Protein AF-A0A8K0LJ27-F1 (afdb_monomer)

Foldseek 3Di:
DPPDDVVNLVVLLVVLVVLLVVLLVVCQVPNADPPPLLVCLLVVLLVLLVVLLVLLVLLVVLVVVCVVDPDDDPVSVVSLLVSLVSLLVNLSVCSVVSSSVSRHDDPDDDDPCSVVCSSCVSVVSSQQCNDDDPSPFLVSQLSSLVSNLSSLVSCLSSCVCPPVNVVSVVVSVCSVVVSVVSVVVRVD

Secondary structure (DSSP, 8-state):
-----HHHHHHHHHHHHHHHHHHHHHHHHH---SSHHHHHHHHHHHHHHHHHHHHHHHHHHHHHHHHH-SS--HHHHHHHHHHHHHHHHHHHHTHHHHHHHHHH-SS-PPPHHHHHHHHHHHHHHHHHTSS-SGGGTTHHHHHHHHHHHHHHHHHHHTTTTGGGHHHHHHHHHHHHHHHHHHHHHH--

Sequence (188 aa):
MDIFTPTTMILQSLVYLTTWLLTSLYINHHGPSTTIAPIFTKYHNRIYSLFSLLLCLFILFISFQSSYQDGLNSDGLDLDRLARNTFHLSKFYEYTDILSVTALHTHHAIDLHFAFHHLTTPWLTFIRVLPDGEACEGWRWFAAANTAHHALMYAYFGGVAGERTAKLGRVLRWTGEGQLVLGMVVDA

Solvent-accessible surface area (backbone atoms only — not comparable to full-atom values): 9954 Å² total; per-residue (Å²): 130,81,80,77,44,74,65,48,54,51,51,52,50,50,51,50,54,49,51,46,49,52,51,46,54,49,23,72,74,72,46,40,41,87,61,61,34,59,54,49,44,30,52,51,22,43,54,48,11,51,50,22,40,53,50,18,53,50,40,48,50,51,53,58,49,54,75,71,47,88,69,80,50,73,68,57,54,52,52,52,51,49,49,42,51,52,56,41,49,50,39,58,57,51,51,53,54,58,48,37,55,47,33,54,43,61,93,64,76,76,56,64,67,62,54,49,46,55,66,43,48,38,56,51,33,56,68,40,42,62,46,79,65,80,70,23,61,53,43,56,61,30,50,26,38,46,24,45,36,43,17,54,49,22,29,51,67,29,56,74,51,63,94,52,46,72,64,50,54,52,51,47,53,52,40,57,53,46,28,54,53,47,35,53,64,56,72,105

Radius of gyration: 17.87 Å; Cα contacts (8 Å, |Δi|>4): 168; chains: 1; bounding box: 47×25×54 Å

Mean predicted aligned error: 5.77 Å

Nearest PDB structures (foldseek):
  7f6v-assembly1_B  TM=6.145E-01  e=2.704E-01  Homo sapiens
  8kco-assembly1_C  TM=2.432E-01  e=1.936E-01  Homo sapiens

pLDDT: mean 87.34, std 11.5, range [45.84, 98.25]

Structure (mmCIF, N/CA/C/O backbone):
data_AF-A0A8K0LJ27-F1
#
_entry.id   AF-A0A8K0LJ27-F1
#
loop_
_atom_site.group_PDB
_atom_site.id
_atom_site.type_symbol
_atom_site.label_atom_id
_atom_site.label_alt_id
_atom_site.label_comp_id
_atom_site.label_asym_id
_atom_site.label_entity_id
_atom_site.label_seq_id
_atom_site.pdbx_PDB_ins_code
_atom_site.Cartn_x
_atom_site.Cartn_y
_atom_site.Cartn_z
_atom_site.occupancy
_atom_site.B_iso_or_equiv
_atom_site.auth_seq_id
_atom_site.auth_comp_id
_atom_site.auth_asym_id
_atom_site.auth_atom_id
_atom_site.pdbx_PDB_model_num
ATOM 1 N N . MET A 1 1 ? 23.167 1.612 -2.450 1.00 45.84 1 MET A N 1
ATOM 2 C CA . MET A 1 1 ? 23.106 0.651 -1.329 1.00 45.84 1 MET A CA 1
ATOM 3 C C . MET A 1 1 ? 21.695 0.094 -1.349 1.00 45.84 1 MET A C 1
ATOM 5 O O . MET A 1 1 ? 20.773 0.869 -1.128 1.00 45.84 1 MET A O 1
ATOM 9 N N . ASP A 1 2 ? 21.509 -1.166 -1.746 1.00 67.31 2 ASP A N 1
ATOM 10 C CA . ASP A 1 2 ? 20.169 -1.760 -1.803 1.00 67.31 2 ASP A CA 1
ATOM 11 C C . ASP A 1 2 ? 19.669 -1.999 -0.377 1.00 67.31 2 ASP A C 1
ATOM 13 O O . ASP A 1 2 ? 20.140 -2.880 0.337 1.00 67.31 2 ASP A O 1
ATOM 17 N N . ILE A 1 3 ? 18.747 -1.143 0.064 1.00 79.81 3 ILE A N 1
ATOM 18 C CA . ILE A 1 3 ? 18.114 -1.216 1.390 1.00 79.81 3 ILE A CA 1
ATOM 19 C C . ILE A 1 3 ? 17.150 -2.408 1.506 1.00 79.81 3 ILE A C 1
ATOM 21 O O . ILE A 1 3 ? 16.795 -2.836 2.607 1.00 79.81 3 ILE A O 1
ATOM 25 N N . PHE A 1 4 ? 16.741 -2.970 0.370 1.00 88.88 4 PHE A N 1
ATOM 26 C CA . PHE A 1 4 ? 15.864 -4.125 0.293 1.00 88.88 4 PHE A CA 1
ATOM 27 C C . PHE A 1 4 ? 16.704 -5.380 0.061 1.00 88.88 4 PHE A C 1
ATOM 29 O O . PHE A 1 4 ? 17.352 -5.544 -0.966 1.00 88.88 4 PHE A O 1
ATOM 36 N N . THR A 1 5 ? 16.698 -6.267 1.046 1.00 93.00 5 THR A N 1
ATOM 37 C CA . THR A 1 5 ? 17.402 -7.549 1.050 1.00 93.00 5 THR A CA 1
ATOM 38 C C . THR A 1 5 ? 16.471 -8.599 1.652 1.00 93.00 5 THR A C 1
ATOM 40 O O . THR A 1 5 ? 15.543 -8.237 2.381 1.00 93.00 5 THR A O 1
ATOM 43 N N . PRO A 1 6 ? 16.725 -9.904 1.452 1.00 94.50 6 PRO A N 1
ATOM 44 C CA . PRO A 1 6 ? 15.936 -10.939 2.115 1.00 94.50 6 PRO A CA 1
ATOM 45 C C . PRO A 1 6 ? 15.891 -10.750 3.639 1.00 94.50 6 PRO A C 1
ATOM 47 O O . PRO A 1 6 ? 14.842 -10.900 4.259 1.00 94.50 6 PRO A O 1
ATOM 50 N N . THR A 1 7 ? 17.004 -10.327 4.244 1.00 95.19 7 THR A N 1
ATOM 51 C CA . THR A 1 7 ? 17.078 -10.032 5.679 1.00 95.19 7 THR A CA 1
ATOM 52 C C . THR A 1 7 ? 16.157 -8.883 6.076 1.00 95.19 7 THR A C 1
ATOM 54 O O . THR A 1 7 ? 15.426 -9.010 7.057 1.00 95.19 7 THR A O 1
ATOM 57 N N . THR A 1 8 ? 16.142 -7.774 5.326 1.00 93.44 8 THR A N 1
ATOM 58 C CA . THR A 1 8 ? 15.245 -6.653 5.648 1.00 93.44 8 THR A CA 1
ATOM 59 C C . THR A 1 8 ? 13.778 -7.019 5.433 1.00 93.44 8 THR A C 1
ATOM 61 O O . THR A 1 8 ? 12.951 -6.597 6.236 1.00 93.44 8 THR A O 1
ATOM 64 N N . MET A 1 9 ? 13.463 -7.892 4.468 1.00 95.75 9 MET A N 1
ATOM 65 C CA . MET A 1 9 ? 12.119 -8.452 4.263 1.00 95.75 9 MET A CA 1
ATOM 66 C C . MET A 1 9 ? 11.641 -9.339 5.423 1.00 95.75 9 MET A C 1
ATOM 68 O O . MET A 1 9 ? 10.490 -9.235 5.858 1.00 95.75 9 MET A O 1
ATOM 72 N N . ILE A 1 10 ? 12.523 -10.182 5.969 1.00 96.44 10 ILE A N 1
ATOM 73 C CA . ILE A 1 10 ? 12.220 -10.989 7.162 1.00 96.44 10 ILE A CA 1
ATOM 74 C C . ILE A 1 10 ? 12.008 -10.075 8.367 1.00 96.44 10 ILE A C 1
ATOM 76 O O . ILE A 1 10 ? 10.996 -10.191 9.056 1.00 96.44 10 ILE A O 1
ATOM 80 N N . LEU A 1 11 ? 12.941 -9.151 8.611 1.00 95.38 11 LEU A N 1
ATOM 81 C CA . LEU A 1 11 ? 12.885 -8.255 9.764 1.00 95.38 11 LEU A CA 1
ATOM 82 C C . LEU A 1 11 ? 11.622 -7.397 9.753 1.00 95.38 11 LEU A C 1
ATOM 84 O O . LEU A 1 11 ? 10.940 -7.324 10.772 1.00 95.38 11 LEU A O 1
ATOM 88 N N . GLN A 1 12 ? 11.273 -6.797 8.613 1.00 94.06 12 GLN A N 1
ATOM 89 C CA . GLN A 1 12 ? 10.049 -6.004 8.517 1.00 94.06 12 GLN A CA 1
ATOM 90 C C . GLN A 1 12 ? 8.804 -6.872 8.769 1.00 94.06 12 GLN A C 1
ATOM 92 O O . GLN A 1 12 ? 7.928 -6.453 9.521 1.00 94.06 12 GLN A O 1
ATOM 97 N N . SER A 1 13 ? 8.767 -8.111 8.252 1.00 95.81 13 SER A N 1
ATOM 98 C CA . SER A 1 13 ? 7.621 -9.011 8.446 1.00 95.81 13 SER A CA 1
ATOM 99 C C . SER A 1 13 ? 7.466 -9.387 9.918 1.00 95.81 13 SER A C 1
ATOM 101 O O . SER A 1 13 ? 6.356 -9.410 10.443 1.00 95.81 13 SER A O 1
ATOM 103 N N . LEU A 1 14 ? 8.581 -9.646 10.607 1.00 96.81 14 LEU A N 1
ATOM 104 C CA . LEU A 1 14 ? 8.591 -9.932 12.040 1.00 96.81 14 LEU A CA 1
ATOM 105 C C . LEU A 1 14 ? 8.123 -8.730 12.858 1.00 96.81 14 LEU A C 1
ATOM 107 O O . LEU A 1 14 ? 7.311 -8.903 13.767 1.00 96.81 14 LEU A O 1
ATOM 111 N N . VAL A 1 15 ? 8.601 -7.526 12.532 1.00 96.12 15 VAL A N 1
ATOM 112 C CA . VAL A 1 15 ? 8.149 -6.288 13.181 1.00 96.12 15 VAL A CA 1
ATOM 113 C C . VAL A 1 15 ? 6.649 -6.114 12.970 1.00 96.12 15 VAL A C 1
ATOM 115 O O . VAL A 1 15 ? 5.925 -5.972 13.949 1.00 96.12 15 VAL A O 1
ATOM 118 N N . TYR A 1 16 ? 6.170 -6.221 11.731 1.00 95.75 16 TYR A N 1
ATOM 119 C CA . TYR A 1 16 ? 4.753 -6.124 11.395 1.00 95.75 16 TYR A CA 1
ATOM 120 C C . TYR A 1 16 ? 3.895 -7.131 12.172 1.00 95.75 16 TYR A C 1
ATOM 122 O O . TYR A 1 16 ? 2.960 -6.730 12.865 1.00 95.75 16 TYR A O 1
ATOM 130 N N . LEU A 1 17 ? 4.227 -8.425 12.113 1.00 96.75 17 LEU A N 1
ATOM 131 C CA . LEU A 1 17 ? 3.473 -9.480 12.796 1.00 96.75 17 LEU A CA 1
ATOM 132 C C . LEU A 1 17 ? 3.487 -9.294 14.316 1.00 96.75 17 LEU A C 1
ATOM 134 O O . LEU A 1 17 ? 2.465 -9.488 14.971 1.00 96.75 17 LEU A O 1
ATOM 138 N N . THR A 1 18 ? 4.624 -8.877 14.878 1.00 97.56 18 THR A N 1
ATOM 139 C CA . THR A 1 18 ? 4.744 -8.594 16.312 1.00 97.56 18 THR A CA 1
ATOM 140 C C . THR A 1 18 ? 3.877 -7.402 16.700 1.00 97.56 18 THR A C 1
ATOM 142 O O . THR A 1 18 ? 3.115 -7.492 17.660 1.00 97.56 18 THR A O 1
ATOM 145 N N . THR A 1 19 ? 3.939 -6.298 15.953 1.00 96.56 19 THR A N 1
ATOM 146 C CA . THR A 1 19 ? 3.099 -5.123 16.206 1.00 96.56 19 THR A CA 1
ATOM 147 C C . THR A 1 19 ? 1.623 -5.477 16.087 1.00 96.56 19 THR A C 1
ATOM 149 O O . THR A 1 19 ? 0.854 -5.140 16.982 1.00 96.56 19 THR A O 1
ATOM 152 N N . TRP A 1 20 ? 1.227 -6.218 15.052 1.00 95.62 20 TRP A N 1
ATOM 153 C CA . TRP A 1 20 ? -0.155 -6.649 14.875 1.00 95.62 20 TRP A CA 1
ATOM 154 C C . TRP A 1 20 ? -0.634 -7.549 16.021 1.00 95.62 20 TRP A C 1
ATOM 156 O O . TRP A 1 20 ? -1.721 -7.325 16.562 1.00 95.62 20 TRP A O 1
ATOM 166 N N . LEU A 1 21 ? 0.182 -8.512 16.460 1.00 95.75 21 LEU A N 1
ATOM 167 C CA . LEU A 1 21 ? -0.129 -9.356 17.614 1.00 95.75 21 LEU A CA 1
ATOM 168 C C . LEU A 1 21 ? -0.305 -8.517 18.886 1.00 95.75 21 LEU A C 1
ATOM 170 O O . LEU A 1 21 ? -1.304 -8.670 19.585 1.00 95.75 21 LEU A O 1
ATOM 174 N N . LEU A 1 22 ? 0.629 -7.608 19.171 1.00 96.50 22 LEU A N 1
ATOM 175 C CA . LEU A 1 22 ? 0.569 -6.744 20.351 1.00 96.50 22 LEU A CA 1
ATOM 176 C C . LEU A 1 22 ? -0.661 -5.830 20.327 1.00 96.50 22 LEU A C 1
ATOM 178 O O . LEU A 1 22 ? -1.346 -5.708 21.341 1.00 96.50 22 LEU A O 1
ATOM 182 N N . THR A 1 23 ? -0.985 -5.235 19.175 1.00 94.31 23 THR A N 1
ATOM 183 C CA . THR A 1 23 ? -2.210 -4.444 19.003 1.00 94.31 23 THR A CA 1
ATOM 184 C C . THR A 1 23 ? -3.448 -5.306 19.229 1.00 94.31 23 THR A C 1
ATOM 186 O O . THR A 1 23 ? -4.337 -4.902 19.972 1.00 94.31 23 THR A O 1
ATOM 189 N N . SER A 1 24 ? -3.495 -6.512 18.662 1.00 93.56 24 SER A N 1
ATOM 190 C CA . SER A 1 24 ? -4.625 -7.433 18.828 1.00 93.56 24 SER A CA 1
ATOM 191 C C . SER A 1 24 ? -4.830 -7.817 20.294 1.00 93.56 24 SER A C 1
ATOM 193 O O . SER A 1 24 ? -5.948 -7.757 20.798 1.00 93.56 24 SER A O 1
ATOM 195 N N . LEU A 1 25 ? -3.753 -8.159 21.008 1.00 94.25 25 LEU A N 1
ATOM 196 C CA . LEU A 1 25 ? -3.799 -8.466 22.439 1.00 94.25 25 LEU A CA 1
ATOM 197 C C . LEU A 1 25 ? -4.271 -7.261 23.260 1.00 94.25 25 LEU A C 1
ATOM 199 O O . LEU A 1 25 ? -5.128 -7.408 24.131 1.00 94.25 25 LEU A O 1
ATOM 203 N N . TYR A 1 26 ? -3.753 -6.068 22.958 1.00 94.19 26 TYR A N 1
ATOM 204 C CA . TYR A 1 26 ? -4.144 -4.841 23.644 1.00 94.19 26 TYR A CA 1
ATOM 205 C C . TYR A 1 26 ? -5.636 -4.539 23.468 1.00 94.19 26 TYR A C 1
ATOM 207 O O . TYR A 1 26 ? -6.323 -4.297 24.461 1.00 94.19 26 TYR A O 1
ATOM 215 N N . ILE A 1 27 ? -6.136 -4.592 22.231 1.00 93.88 27 ILE A N 1
ATOM 216 C CA . ILE A 1 27 ? -7.534 -4.298 21.890 1.00 93.88 27 ILE A CA 1
ATOM 217 C C . ILE A 1 27 ? -8.480 -5.364 22.446 1.00 93.88 27 ILE A C 1
ATOM 219 O O . ILE A 1 27 ? -9.534 -5.025 22.979 1.00 93.88 27 ILE A O 1
ATOM 223 N N . ASN A 1 28 ? -8.091 -6.641 22.417 1.00 92.00 28 ASN A N 1
ATOM 224 C CA . ASN A 1 28 ? -8.876 -7.711 23.036 1.00 92.00 28 ASN A CA 1
ATOM 225 C C . ASN A 1 28 ? -9.016 -7.537 24.556 1.00 92.00 28 ASN A C 1
ATOM 227 O O . ASN A 1 28 ? -10.029 -7.945 25.117 1.00 92.00 28 ASN A O 1
ATOM 231 N N . HIS A 1 29 ? -8.023 -6.936 25.220 1.00 93.12 29 HIS A N 1
ATOM 232 C CA . HIS A 1 29 ? -8.062 -6.692 26.662 1.00 93.12 29 HIS A CA 1
ATOM 233 C C . HIS A 1 29 ? -8.773 -5.380 27.038 1.00 93.12 29 HIS A C 1
ATOM 235 O O . HIS A 1 29 ? -9.480 -5.334 28.041 1.00 93.12 29 HIS A O 1
ATOM 241 N N . HIS A 1 30 ? -8.585 -4.306 26.265 1.00 92.88 30 HIS A N 1
ATOM 242 C CA . HIS A 1 30 ? -9.033 -2.954 26.641 1.00 92.88 30 HIS A CA 1
ATOM 243 C C . HIS A 1 30 ? -10.250 -2.446 25.862 1.00 92.88 30 HIS A C 1
ATOM 245 O O . HIS A 1 30 ? -10.799 -1.402 26.214 1.00 92.88 30 HIS A O 1
ATOM 251 N N . GLY A 1 31 ? -10.685 -3.158 24.825 1.00 92.56 31 GLY A N 1
ATOM 252 C CA . GLY A 1 31 ? -11.703 -2.668 23.905 1.00 92.56 31 GLY A CA 1
ATOM 253 C C . GLY A 1 31 ? -11.112 -1.947 22.686 1.00 92.56 31 GLY A C 1
ATOM 254 O O . GLY A 1 31 ? -9.916 -1.639 22.651 1.00 92.56 31 GLY A O 1
ATOM 255 N N . PRO A 1 32 ? -11.944 -1.661 21.668 1.00 93.19 32 PRO A N 1
ATOM 256 C CA . PRO A 1 32 ? -11.512 -0.949 20.477 1.00 93.19 32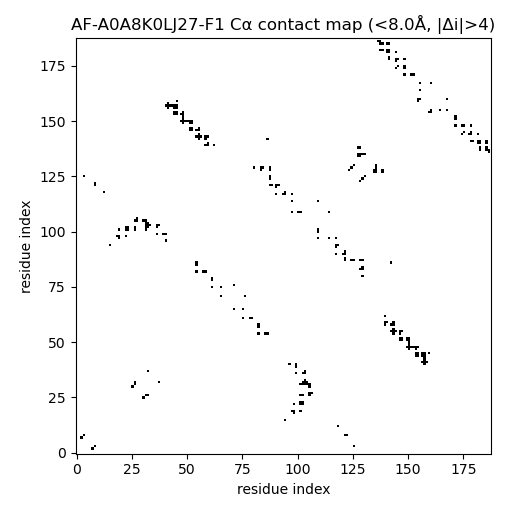 PRO A CA 1
ATOM 257 C C . PRO A 1 32 ? -11.314 0.535 20.791 1.00 93.19 32 PRO A C 1
ATOM 259 O O . PRO A 1 32 ? -11.974 1.112 21.658 1.00 93.19 32 PRO A O 1
ATOM 262 N N . SER A 1 33 ? -10.426 1.191 20.049 1.00 92.31 33 SER A N 1
ATOM 263 C CA . SER A 1 33 ? -10.233 2.631 20.173 1.00 92.31 33 SER A CA 1
ATOM 264 C C . SER A 1 33 ? -11.405 3.374 19.534 1.00 92.31 33 SER A C 1
ATOM 266 O O . SER A 1 33 ? -11.581 3.359 18.319 1.00 92.31 33 SER A O 1
ATOM 268 N N . THR A 1 34 ? -12.188 4.081 20.346 1.00 91.44 34 THR A N 1
ATOM 269 C CA . THR A 1 34 ? -13.358 4.845 19.879 1.00 91.44 34 THR A CA 1
ATOM 270 C C . THR A 1 34 ? -13.029 6.272 19.442 1.00 91.44 34 THR A C 1
ATOM 272 O O . THR A 1 34 ? -13.873 6.941 18.851 1.00 91.44 34 THR A O 1
ATOM 275 N N . THR A 1 35 ? -11.817 6.754 19.732 1.00 90.50 35 THR A N 1
ATOM 276 C CA . THR A 1 35 ? -11.438 8.164 19.524 1.00 90.50 35 THR A CA 1
ATOM 277 C C . THR A 1 35 ? -10.231 8.299 18.606 1.00 90.50 35 THR A C 1
ATOM 279 O O . THR A 1 35 ? -10.312 8.959 17.574 1.00 90.50 35 THR A O 1
ATOM 282 N N . ILE A 1 36 ? -9.109 7.662 18.950 1.00 91.81 36 ILE A N 1
ATOM 283 C CA . ILE A 1 36 ? -7.842 7.865 18.235 1.00 91.81 36 ILE A CA 1
ATOM 284 C C . ILE A 1 36 ? -7.847 7.113 16.904 1.00 91.81 36 ILE A C 1
ATOM 286 O O . ILE A 1 36 ? -7.577 7.723 15.871 1.00 91.81 36 ILE A O 1
ATOM 290 N N . ALA A 1 37 ? -8.191 5.821 16.901 1.00 92.31 37 ALA A N 1
ATOM 291 C CA . ALA A 1 37 ? -8.146 5.019 15.678 1.00 92.31 37 ALA A CA 1
ATOM 292 C C . ALA A 1 37 ? -9.077 5.537 14.563 1.00 92.31 37 ALA A C 1
ATOM 294 O O . ALA A 1 37 ? -8.610 5.613 13.426 1.00 92.31 37 ALA A O 1
ATOM 295 N N . PRO A 1 38 ? -10.328 5.979 14.823 1.00 92.19 38 PRO A N 1
ATOM 296 C CA . PRO A 1 38 ? -11.184 6.534 13.771 1.00 92.19 38 PRO A CA 1
ATOM 297 C C . PRO A 1 38 ? -10.615 7.813 13.151 1.00 92.19 38 PRO A C 1
ATOM 299 O O . PRO A 1 38 ? -10.647 7.984 11.930 1.00 92.19 38 PRO A O 1
ATOM 302 N N . ILE A 1 39 ? -10.068 8.707 13.983 1.00 93.56 39 ILE A N 1
ATOM 303 C CA . ILE A 1 39 ? -9.449 9.958 13.529 1.00 93.56 39 ILE A CA 1
ATOM 304 C C . ILE A 1 39 ? -8.207 9.648 12.697 1.00 93.56 39 ILE A C 1
ATOM 306 O O . ILE A 1 39 ? -8.092 10.140 11.574 1.00 93.56 39 ILE A O 1
ATOM 310 N N . PHE A 1 40 ? -7.315 8.809 13.230 1.00 94.50 40 PHE A N 1
ATOM 311 C CA . PHE A 1 40 ? -6.107 8.375 12.541 1.00 94.50 40 PHE A CA 1
ATOM 312 C C . PHE A 1 40 ? -6.455 7.775 11.181 1.00 94.50 40 PHE A C 1
ATOM 314 O O . PHE A 1 40 ? -6.041 8.326 10.167 1.00 94.50 40 PHE A O 1
ATOM 321 N N . THR A 1 41 ? -7.305 6.745 11.154 1.00 93.62 41 THR A N 1
ATOM 322 C CA . THR A 1 41 ? -7.711 6.026 9.936 1.00 93.62 41 THR A CA 1
ATOM 323 C C . THR A 1 41 ? -8.257 6.983 8.878 1.00 93.62 41 THR A C 1
ATOM 325 O O . THR A 1 41 ? -7.848 6.943 7.721 1.00 93.62 41 THR A O 1
ATOM 328 N N . LYS A 1 42 ? -9.138 7.915 9.261 1.00 93.06 42 LYS A N 1
ATOM 329 C CA . LYS A 1 42 ? -9.727 8.880 8.323 1.00 93.06 42 LYS A CA 1
ATOM 330 C C . LYS A 1 42 ? -8.677 9.768 7.651 1.00 93.06 42 LYS A C 1
ATOM 332 O O . LYS A 1 42 ? -8.728 9.956 6.435 1.00 93.06 42 LYS A O 1
ATOM 337 N N . TYR A 1 43 ? -7.776 10.368 8.426 1.00 94.19 43 TYR A N 1
ATOM 338 C CA . TYR A 1 43 ? -6.779 11.295 7.880 1.00 94.19 43 TYR A CA 1
ATOM 339 C C . TYR A 1 43 ? -5.640 10.567 7.175 1.00 94.19 43 TYR A C 1
ATOM 341 O O . TYR A 1 43 ? -5.224 11.004 6.105 1.00 94.19 43 TYR A O 1
ATOM 349 N N . HIS A 1 44 ? -5.213 9.437 7.730 1.00 95.19 44 HIS A N 1
ATOM 350 C CA . HIS A 1 44 ? -4.283 8.506 7.112 1.00 95.19 44 HIS A CA 1
ATOM 351 C C . HIS A 1 44 ? -4.737 8.143 5.693 1.00 95.19 44 HIS A C 1
ATOM 353 O O . HIS A 1 44 ? -4.026 8.430 4.734 1.00 95.19 44 HIS A O 1
ATOM 359 N N . ASN A 1 45 ? -5.976 7.669 5.541 1.00 95.25 45 ASN A N 1
ATOM 360 C CA . ASN A 1 45 ? -6.538 7.312 4.240 1.00 95.25 45 ASN A CA 1
ATOM 361 C C . ASN A 1 45 ? -6.596 8.511 3.275 1.00 95.25 45 ASN A C 1
ATOM 363 O O . ASN A 1 45 ? -6.295 8.386 2.094 1.00 95.25 45 ASN A O 1
ATOM 367 N N . ARG A 1 46 ? -6.923 9.721 3.743 1.00 95.00 46 ARG A N 1
ATOM 368 C CA . ARG A 1 46 ? -6.922 10.911 2.866 1.00 95.00 46 ARG A CA 1
ATOM 369 C C . ARG A 1 46 ? -5.530 11.253 2.343 1.00 95.00 46 ARG A C 1
ATOM 371 O O . ARG A 1 46 ? -5.376 11.536 1.158 1.00 95.00 46 ARG A O 1
ATOM 378 N N . ILE A 1 47 ? -4.534 11.233 3.224 1.00 95.75 47 ILE A N 1
ATOM 379 C CA . ILE A 1 47 ? -3.142 11.512 2.861 1.00 95.75 47 ILE A CA 1
ATOM 380 C C . ILE A 1 47 ? -2.636 10.427 1.915 1.00 95.75 47 ILE A C 1
ATOM 382 O O . ILE A 1 47 ? -2.038 10.731 0.884 1.00 95.75 47 ILE A O 1
ATOM 386 N N . TYR A 1 48 ? -2.922 9.168 2.228 1.00 97.00 48 TYR A N 1
ATOM 387 C CA . TYR A 1 48 ? -2.412 8.049 1.459 1.00 97.00 48 TYR A CA 1
ATOM 388 C C . TYR A 1 48 ? -3.121 7.873 0.111 1.00 97.00 48 TYR A C 1
ATOM 390 O O . TYR A 1 48 ? -2.500 7.452 -0.863 1.00 97.00 48 TYR A O 1
ATOM 398 N N . SER A 1 49 ? -4.370 8.329 -0.010 1.00 96.62 49 SER A N 1
ATOM 399 C CA . SER A 1 49 ? -5.046 8.507 -1.299 1.00 96.62 49 SER A CA 1
ATOM 400 C C . SER A 1 49 ? -4.297 9.486 -2.205 1.00 96.62 49 SER A C 1
ATOM 402 O O . SER A 1 49 ? -4.024 9.169 -3.364 1.00 96.62 49 SER A O 1
ATOM 404 N N . LEU A 1 50 ? -3.911 10.652 -1.671 1.00 97.00 50 LEU A N 1
ATOM 405 C CA . LEU A 1 50 ? -3.135 11.641 -2.417 1.00 97.00 50 LEU A CA 1
ATOM 406 C C . LEU A 1 50 ? -1.755 11.094 -2.793 1.00 97.00 50 LEU A C 1
ATOM 408 O O . LEU A 1 50 ? -1.347 11.222 -3.944 1.00 97.00 50 LEU A O 1
ATOM 412 N N . PHE A 1 51 ? -1.059 10.454 -1.852 1.00 97.75 51 PHE A N 1
ATOM 413 C CA . PHE A 1 51 ? 0.230 9.817 -2.120 1.00 97.75 51 PHE A CA 1
ATOM 414 C C . PHE A 1 51 ? 0.119 8.775 -3.241 1.00 97.75 51 PHE A C 1
ATOM 416 O O . PHE A 1 51 ? 0.902 8.801 -4.187 1.00 97.75 51 PHE A O 1
ATOM 423 N N . SER A 1 52 ? -0.897 7.911 -3.177 1.00 97.81 52 SER A N 1
ATOM 424 C CA . SER A 1 52 ? -1.154 6.883 -4.191 1.00 97.81 52 SER A CA 1
ATOM 425 C C . SER A 1 52 ? -1.422 7.494 -5.569 1.00 97.81 52 SER A C 1
ATOM 427 O O . SER A 1 52 ? -0.911 6.999 -6.571 1.00 97.81 52 SER A O 1
ATOM 429 N N . LEU A 1 53 ? -2.164 8.607 -5.635 1.00 97.88 53 LEU A N 1
ATOM 430 C CA . LEU A 1 53 ? -2.399 9.328 -6.889 1.00 97.88 53 LEU A CA 1
ATOM 431 C C . LEU A 1 53 ? -1.103 9.921 -7.454 1.00 97.88 53 LEU A C 1
ATOM 433 O O . LEU A 1 53 ? -0.827 9.769 -8.641 1.00 97.88 53 LEU A O 1
ATOM 437 N N . LEU A 1 54 ? -0.302 10.580 -6.616 1.00 98.25 54 LEU A N 1
ATOM 438 C CA . LEU A 1 54 ? 0.973 11.165 -7.036 1.00 98.25 54 LEU A CA 1
ATOM 439 C C . LEU A 1 54 ? 1.946 10.090 -7.531 1.00 98.25 54 LEU A C 1
ATOM 441 O O . LEU A 1 54 ? 2.594 10.282 -8.558 1.00 98.25 54 LEU A O 1
ATOM 445 N N . LEU A 1 55 ? 2.002 8.942 -6.853 1.00 97.94 55 LEU A N 1
ATOM 446 C CA . LEU A 1 55 ? 2.821 7.808 -7.269 1.00 97.94 55 LEU A CA 1
ATOM 447 C C . LEU A 1 55 ? 2.340 7.205 -8.598 1.00 97.94 55 LEU A C 1
ATOM 449 O O . LEU A 1 55 ? 3.164 6.913 -9.461 1.00 97.94 55 LEU A O 1
ATOM 453 N N . CYS A 1 56 ? 1.026 7.080 -8.801 1.00 97.88 56 CYS A N 1
ATOM 454 C CA . CYS A 1 56 ? 0.445 6.656 -10.078 1.00 97.88 56 CYS A CA 1
ATOM 455 C C . CYS A 1 56 ? 0.884 7.579 -11.225 1.00 97.88 56 CYS A C 1
ATOM 457 O O . CYS A 1 56 ? 1.415 7.116 -12.235 1.00 97.88 56 CYS A O 1
ATOM 459 N N . LEU A 1 57 ? 0.733 8.896 -11.044 1.00 97.19 57 LEU A N 1
ATOM 460 C CA . LEU A 1 57 ? 1.143 9.892 -12.036 1.00 97.19 57 LEU A CA 1
ATOM 461 C C . LEU A 1 57 ? 2.650 9.847 -12.308 1.00 97.19 57 LEU A C 1
ATOM 463 O O . LEU A 1 57 ? 3.060 9.957 -13.461 1.00 97.19 57 LEU A O 1
ATOM 467 N N . PHE A 1 58 ? 3.467 9.645 -11.273 1.00 95.94 58 PHE 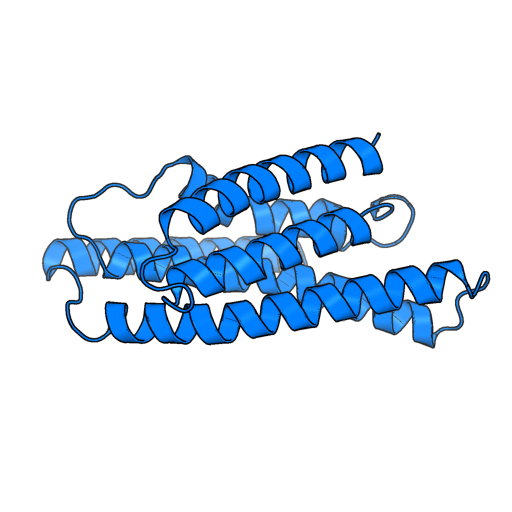A N 1
ATOM 468 C CA . PHE A 1 58 ? 4.915 9.515 -11.410 1.00 95.94 58 PHE A CA 1
ATOM 469 C C . PHE A 1 58 ? 5.315 8.276 -12.226 1.00 95.94 58 PHE A C 1
ATOM 471 O O . PHE A 1 58 ? 6.121 8.383 -13.150 1.00 95.94 58 PHE A O 1
ATOM 478 N N . ILE A 1 59 ? 4.704 7.118 -11.954 1.00 94.88 59 ILE A N 1
ATOM 479 C CA . ILE A 1 59 ? 4.955 5.878 -12.706 1.00 94.88 59 ILE A CA 1
ATOM 480 C C . ILE A 1 59 ? 4.515 6.026 -14.168 1.00 94.88 59 ILE A C 1
ATOM 482 O O . ILE A 1 59 ? 5.245 5.621 -15.076 1.00 94.88 59 ILE A O 1
ATOM 486 N N . LEU A 1 60 ? 3.349 6.629 -14.421 1.00 93.88 60 LEU A N 1
ATOM 487 C CA . LEU A 1 60 ? 2.870 6.884 -15.782 1.00 93.88 60 LEU A CA 1
ATOM 488 C C . LEU A 1 60 ? 3.797 7.843 -16.531 1.00 93.88 60 LEU A C 1
ATOM 490 O O . LEU A 1 60 ? 4.145 7.574 -17.678 1.00 93.88 60 LEU A O 1
ATOM 494 N N . PHE A 1 61 ? 4.241 8.919 -15.879 1.00 91.38 61 PHE A N 1
ATOM 495 C CA . PHE A 1 61 ? 5.193 9.866 -16.453 1.00 91.38 61 PHE A CA 1
ATOM 496 C C . PHE A 1 61 ? 6.478 9.164 -16.913 1.00 91.38 61 PHE A C 1
ATOM 498 O O . PHE A 1 61 ? 6.861 9.302 -18.074 1.00 91.38 61 PHE A O 1
ATOM 505 N N . ILE A 1 62 ? 7.081 8.336 -16.051 1.00 88.44 62 ILE A N 1
ATOM 506 C CA . ILE A 1 62 ? 8.274 7.547 -16.401 1.00 88.44 62 ILE A CA 1
ATOM 507 C C . ILE A 1 62 ? 7.979 6.576 -17.548 1.00 88.44 62 ILE A C 1
ATOM 509 O O . ILE A 1 62 ? 8.787 6.440 -18.464 1.00 88.44 62 ILE A O 1
ATOM 513 N N . SER A 1 63 ? 6.817 5.919 -17.534 1.00 86.62 63 SER A N 1
ATOM 514 C CA . SER A 1 63 ? 6.434 4.947 -18.568 1.00 86.62 63 SER A CA 1
ATOM 515 C C . SER A 1 63 ? 6.325 5.593 -19.952 1.00 86.62 63 SER A C 1
ATOM 517 O O . SER A 1 63 ? 6.847 5.060 -20.934 1.00 86.62 63 SER A O 1
ATOM 519 N N . PHE A 1 64 ? 5.695 6.768 -20.035 1.00 84.94 64 PHE A N 1
ATOM 520 C CA . PHE A 1 64 ? 5.577 7.515 -21.287 1.00 84.94 64 PHE A CA 1
ATOM 521 C C . PHE A 1 64 ? 6.912 8.116 -21.733 1.00 84.94 64 PHE A C 1
ATOM 523 O O . PHE A 1 64 ? 7.215 8.089 -22.924 1.00 84.94 64 PHE A O 1
ATOM 530 N N . GLN A 1 65 ? 7.737 8.602 -20.800 1.00 80.88 65 GLN A N 1
ATOM 531 C CA . GLN A 1 65 ? 9.069 9.114 -21.121 1.00 80.88 65 GLN A CA 1
ATOM 532 C C . GLN A 1 65 ? 9.987 8.009 -21.666 1.00 80.88 65 GLN A C 1
ATOM 534 O O . GLN A 1 65 ? 10.629 8.198 -22.698 1.00 80.88 65 GLN A O 1
ATOM 539 N N . SER A 1 66 ? 10.011 6.841 -21.018 1.00 72.00 66 SER A N 1
ATOM 540 C CA . SER A 1 66 ? 10.822 5.694 -21.446 1.00 72.00 66 SER A CA 1
ATOM 541 C C . SER A 1 66 ? 10.410 5.161 -22.818 1.00 72.00 66 SER A C 1
ATOM 543 O O . SER A 1 66 ? 11.262 4.675 -23.546 1.00 72.00 66 SER A O 1
ATOM 545 N N . SER A 1 67 ? 9.129 5.268 -23.184 1.00 67.56 67 SER A N 1
ATOM 546 C CA . SER A 1 67 ? 8.638 4.867 -24.513 1.00 67.56 67 SER A CA 1
ATOM 547 C C . SER A 1 67 ? 9.069 5.836 -25.624 1.00 67.56 67 SER A C 1
ATOM 549 O O . SER A 1 67 ? 8.987 5.502 -26.801 1.00 67.56 67 SER A O 1
ATOM 551 N N . TYR A 1 68 ? 9.485 7.055 -25.261 1.00 60.47 68 TYR A N 1
ATOM 552 C CA . TYR A 1 68 ? 9.900 8.105 -26.194 1.00 60.47 68 TYR A CA 1
ATOM 553 C C . TYR A 1 68 ? 11.428 8.215 -26.330 1.00 60.47 68 TYR A C 1
ATOM 555 O O . TYR A 1 68 ? 11.926 8.616 -27.380 1.00 60.47 68 TYR A O 1
ATOM 563 N N . GLN A 1 69 ? 12.183 7.866 -25.284 1.00 59.34 69 GLN A N 1
ATOM 564 C CA . GLN A 1 69 ? 13.649 7.875 -25.279 1.00 59.34 69 GLN A CA 1
ATOM 565 C C . GLN A 1 69 ? 14.190 6.443 -25.326 1.00 59.34 69 GLN A C 1
ATOM 567 O O . GLN A 1 69 ? 14.564 5.873 -24.303 1.00 59.34 69 GLN A O 1
ATOM 572 N N . ASP A 1 70 ? 14.249 5.877 -26.531 1.00 50.75 70 ASP A N 1
ATOM 573 C CA . ASP A 1 70 ? 14.957 4.623 -26.799 1.00 50.75 70 ASP A CA 1
ATOM 574 C C . ASP A 1 70 ? 16.472 4.875 -26.653 1.00 50.75 70 ASP A C 1
ATOM 576 O O . ASP A 1 70 ? 17.133 5.405 -27.548 1.00 50.75 70 ASP A O 1
ATOM 580 N N . GLY A 1 71 ? 17.003 4.602 -25.461 1.00 54.28 71 GLY A N 1
ATOM 581 C CA . GLY A 1 71 ? 18.391 4.882 -25.084 1.00 54.28 71 GLY A CA 1
ATOM 582 C C . GLY A 1 71 ? 18.476 5.529 -23.707 1.00 54.28 71 GLY A C 1
ATOM 583 O O . GLY A 1 71 ? 18.613 6.745 -23.588 1.00 54.28 71 GLY A O 1
ATOM 584 N N . LEU A 1 72 ? 18.367 4.710 -22.657 1.00 59.22 72 LEU A N 1
ATOM 585 C CA . LEU A 1 72 ? 18.458 5.130 -21.257 1.00 59.22 72 LEU A CA 1
ATOM 586 C C . LEU A 1 72 ? 19.781 5.870 -20.984 1.00 59.22 72 LEU A C 1
ATOM 588 O O . LEU A 1 72 ? 20.829 5.256 -20.798 1.00 59.22 72 LEU A O 1
ATOM 592 N N . ASN A 1 73 ? 19.716 7.200 -20.905 1.00 63.22 73 ASN A N 1
ATOM 593 C CA . ASN A 1 73 ? 20.696 7.988 -20.160 1.00 63.22 73 ASN A CA 1
ATOM 594 C C . ASN A 1 73 ? 20.626 7.584 -18.673 1.00 63.22 73 ASN A C 1
ATOM 596 O O . ASN A 1 73 ? 19.559 7.192 -18.192 1.00 63.22 73 ASN A O 1
ATOM 600 N N . SER A 1 74 ? 21.737 7.710 -17.938 1.00 66.31 74 SER A N 1
ATOM 601 C CA . SER A 1 74 ? 21.853 7.359 -16.507 1.00 66.31 74 SER A CA 1
ATOM 602 C C . SER A 1 74 ? 20.693 7.876 -15.648 1.00 66.31 74 SER A C 1
ATOM 604 O O . SER A 1 74 ? 20.195 7.164 -14.782 1.00 66.31 74 SER A O 1
ATOM 606 N N . ASP A 1 75 ? 20.199 9.075 -15.954 1.00 72.31 75 ASP A N 1
ATOM 607 C CA . ASP A 1 75 ? 19.146 9.750 -15.192 1.00 72.31 75 ASP A CA 1
ATOM 608 C C . ASP A 1 75 ? 17.788 9.027 -15.281 1.00 72.31 75 ASP A C 1
ATOM 610 O O . ASP A 1 75 ? 17.014 9.018 -14.324 1.00 72.31 75 ASP A O 1
A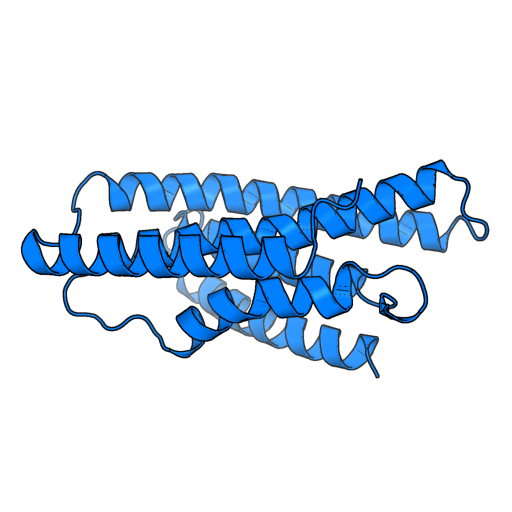TOM 614 N N . GLY A 1 76 ? 17.488 8.385 -16.417 1.00 69.81 76 GLY A N 1
ATOM 615 C CA . GLY A 1 76 ? 16.257 7.607 -16.592 1.00 69.81 76 GLY A CA 1
ATOM 616 C C . GLY A 1 76 ? 16.265 6.312 -15.777 1.00 69.81 76 GLY A C 1
ATOM 617 O O . GLY A 1 76 ? 15.236 5.922 -15.223 1.00 69.81 76 GLY A O 1
ATOM 618 N N . LEU A 1 77 ? 17.439 5.685 -15.645 1.00 73.94 77 LEU A N 1
ATOM 619 C CA . LEU A 1 77 ? 17.642 4.493 -14.819 1.00 73.94 77 LEU A CA 1
ATOM 620 C C . LEU A 1 77 ? 17.423 4.810 -13.328 1.00 73.94 77 LEU A C 1
ATOM 622 O O . LEU A 1 77 ? 16.783 4.036 -12.612 1.00 73.94 77 LEU A O 1
ATOM 626 N N . ASP A 1 78 ? 17.904 5.969 -12.875 1.00 84.44 78 ASP A N 1
ATOM 627 C CA . ASP A 1 78 ? 17.766 6.409 -11.485 1.00 84.44 78 ASP A CA 1
ATOM 628 C C . ASP A 1 78 ? 16.307 6.717 -11.112 1.00 84.44 78 ASP A C 1
ATOM 630 O O . ASP A 1 78 ? 15.841 6.313 -10.041 1.00 84.44 78 ASP A O 1
ATOM 634 N N . LEU A 1 79 ? 15.550 7.370 -12.004 1.00 87.81 79 LEU A N 1
ATOM 635 C CA . LEU A 1 79 ? 14.122 7.649 -11.790 1.00 87.81 79 LEU A CA 1
ATOM 636 C C . LEU A 1 79 ? 13.278 6.373 -11.747 1.00 87.81 79 LEU A C 1
ATOM 638 O O . LEU A 1 79 ? 12.379 6.249 -10.914 1.00 87.81 79 LEU A O 1
ATOM 642 N N . ASP A 1 80 ? 13.578 5.413 -12.615 1.00 87.69 80 ASP A N 1
ATOM 643 C CA . ASP A 1 80 ? 12.883 4.133 -12.655 1.00 87.69 80 ASP A CA 1
ATOM 644 C C . ASP A 1 80 ? 13.128 3.312 -11.382 1.00 87.69 80 ASP A C 1
ATOM 646 O O . ASP A 1 80 ? 12.186 2.802 -10.768 1.00 87.69 80 ASP A O 1
ATOM 650 N N . ARG A 1 81 ? 14.381 3.269 -10.910 1.00 88.75 81 ARG A N 1
ATOM 651 C CA . ARG A 1 81 ? 14.733 2.637 -9.632 1.00 88.75 81 ARG A CA 1
ATOM 652 C C . ARG A 1 81 ? 14.064 3.337 -8.451 1.00 88.75 81 ARG A C 1
ATOM 654 O O . ARG A 1 81 ? 13.570 2.670 -7.540 1.00 88.75 81 ARG A O 1
ATOM 661 N N . LEU A 1 82 ? 13.997 4.670 -8.464 1.00 91.75 82 LEU A N 1
ATOM 662 C CA . LEU A 1 82 ? 13.279 5.441 -7.450 1.00 91.75 82 LEU A CA 1
ATOM 663 C C . LEU A 1 82 ? 11.784 5.100 -7.440 1.00 91.75 82 LEU A C 1
ATOM 665 O O . LEU A 1 82 ? 11.215 4.893 -6.367 1.00 91.75 82 LEU A O 1
ATOM 669 N N . ALA A 1 83 ? 11.150 4.998 -8.608 1.00 93.62 83 ALA A N 1
ATOM 670 C CA . ALA A 1 83 ? 9.742 4.639 -8.720 1.00 93.62 83 ALA A CA 1
ATOM 671 C C . ALA A 1 83 ? 9.473 3.211 -8.223 1.00 93.62 83 ALA A C 1
ATOM 673 O O . ALA A 1 83 ? 8.553 3.021 -7.425 1.00 93.62 83 ALA A O 1
ATOM 674 N N . ARG A 1 84 ? 10.314 2.234 -8.599 1.00 92.94 84 ARG A N 1
ATOM 675 C CA . ARG A 1 84 ? 10.253 0.855 -8.082 1.00 92.94 84 ARG A CA 1
ATOM 676 C C . ARG A 1 84 ? 10.335 0.815 -6.562 1.00 92.94 84 ARG A C 1
ATOM 678 O O . ARG A 1 84 ? 9.474 0.234 -5.905 1.00 92.94 84 ARG A O 1
ATOM 685 N N . ASN A 1 85 ? 11.355 1.467 -6.006 1.00 94.00 85 ASN A N 1
ATOM 686 C CA . ASN A 1 85 ? 11.594 1.505 -4.567 1.00 94.00 85 ASN A CA 1
ATOM 687 C C . ASN A 1 85 ? 10.439 2.182 -3.826 1.00 94.00 85 ASN A C 1
ATOM 689 O O . ASN A 1 85 ? 10.022 1.708 -2.773 1.00 94.00 85 ASN A O 1
ATOM 693 N N . THR A 1 86 ? 9.893 3.261 -4.389 1.00 95.75 86 THR A N 1
ATOM 694 C CA . THR A 1 86 ? 8.757 3.982 -3.802 1.00 95.75 86 THR A CA 1
ATOM 695 C C . THR A 1 86 ? 7.485 3.137 -3.843 1.00 95.75 86 THR A C 1
ATOM 697 O O . THR A 1 86 ? 6.760 3.081 -2.853 1.00 95.75 86 THR A O 1
ATOM 700 N N . PHE A 1 87 ? 7.230 2.432 -4.950 1.00 96.44 87 PHE A N 1
ATOM 701 C CA . PHE A 1 87 ? 6.107 1.504 -5.067 1.00 96.44 87 PHE A CA 1
ATOM 702 C C . PHE A 1 87 ? 6.236 0.310 -4.123 1.00 96.44 87 PHE A C 1
ATOM 704 O O . PHE A 1 87 ? 5.268 -0.060 -3.473 1.00 96.44 87 PHE A O 1
ATOM 711 N N . HIS A 1 88 ? 7.424 -0.268 -3.982 1.00 96.00 88 HIS A N 1
ATOM 712 C CA . HIS A 1 88 ? 7.644 -1.340 -3.019 1.00 96.00 88 HIS A CA 1
ATOM 713 C C . HIS A 1 88 ? 7.468 -0.856 -1.571 1.00 96.00 88 HIS A C 1
ATOM 715 O O . HIS A 1 88 ? 6.783 -1.499 -0.778 1.00 96.00 88 HIS A O 1
ATOM 721 N N . LEU A 1 89 ? 8.016 0.316 -1.233 1.00 95.75 89 LEU A N 1
ATOM 722 C CA . LEU A 1 89 ? 7.887 0.897 0.103 1.00 95.75 89 LEU A CA 1
ATOM 723 C C . LEU A 1 89 ? 6.432 1.233 0.456 1.00 95.75 89 LEU A C 1
ATOM 725 O O . LEU A 1 89 ? 6.038 1.099 1.615 1.00 95.75 89 LEU A O 1
ATOM 729 N N . SER A 1 90 ? 5.617 1.621 -0.529 1.00 96.88 90 SER A N 1
ATOM 730 C CA . SER A 1 90 ? 4.186 1.847 -0.316 1.00 96.88 90 SER A CA 1
ATOM 731 C C . SER A 1 90 ? 3.498 0.576 0.209 1.00 96.88 90 SER A C 1
ATOM 733 O O . SER A 1 90 ? 2.684 0.647 1.125 1.00 96.88 90 SER A O 1
ATOM 735 N N . LYS A 1 91 ? 3.934 -0.615 -0.221 1.00 95.50 91 LYS A N 1
ATOM 736 C CA . LYS A 1 91 ? 3.413 -1.898 0.286 1.00 95.50 91 LYS A CA 1
ATOM 737 C C . LYS A 1 91 ? 3.759 -2.174 1.739 1.00 95.50 91 LYS A C 1
ATOM 739 O O . LYS A 1 91 ? 2.981 -2.820 2.428 1.00 95.50 91 LYS A O 1
ATOM 744 N N . PHE A 1 92 ? 4.878 -1.656 2.237 1.00 93.56 92 PHE A N 1
ATOM 745 C CA . PHE A 1 92 ? 5.173 -1.730 3.671 1.00 93.56 92 PHE A CA 1
ATOM 746 C C . PHE A 1 92 ? 4.291 -0.770 4.464 1.00 93.56 92 PHE A C 1
ATOM 748 O O . PHE A 1 92 ? 3.855 -1.086 5.567 1.00 93.56 92 PHE A O 1
ATOM 755 N N . TYR A 1 93 ? 4.025 0.413 3.914 1.00 95.50 93 TYR A N 1
ATOM 756 C CA . TYR A 1 93 ? 3.169 1.389 4.576 1.00 95.50 93 TYR A CA 1
ATOM 757 C C . TYR A 1 93 ? 1.746 0.853 4.782 1.00 95.50 93 TYR A C 1
ATOM 759 O O . TYR A 1 93 ? 1.146 1.092 5.830 1.00 95.50 93 TYR A O 1
ATOM 767 N N . GLU A 1 94 ? 1.249 0.046 3.844 1.00 95.62 94 GLU A N 1
ATOM 768 C CA . GLU A 1 94 ? -0.070 -0.602 3.896 1.00 95.62 94 GLU A CA 1
ATOM 769 C C . GLU A 1 94 ? -0.262 -1.506 5.132 1.00 95.62 94 GLU A C 1
ATOM 771 O O . GLU A 1 94 ? -1.391 -1.737 5.556 1.00 95.62 94 GLU A O 1
ATOM 776 N N . TYR A 1 95 ? 0.800 -1.937 5.829 1.00 95.62 95 TYR A N 1
ATOM 777 C CA . TYR A 1 95 ? 0.656 -2.615 7.129 1.00 95.62 95 TYR A CA 1
ATOM 778 C C . TYR A 1 95 ? -0.119 -1.802 8.168 1.00 95.62 95 TYR A C 1
ATOM 780 O O . TYR A 1 95 ? -0.764 -2.367 9.057 1.00 95.62 95 TYR A O 1
ATOM 788 N N . THR A 1 96 ? -0.077 -0.476 8.063 1.00 95.56 96 THR A N 1
ATOM 789 C CA . THR A 1 96 ? -0.846 0.412 8.937 1.00 95.56 96 THR A CA 1
ATOM 790 C C . THR A 1 96 ? -2.358 0.251 8.768 1.00 95.56 96 THR A C 1
ATOM 792 O O . THR A 1 96 ? -3.090 0.530 9.723 1.00 95.56 96 THR A O 1
ATOM 795 N N . ASP A 1 97 ? -2.838 -0.288 7.645 1.00 94.81 97 ASP A N 1
ATOM 796 C CA . ASP A 1 97 ? -4.257 -0.578 7.445 1.00 94.81 97 ASP A CA 1
ATOM 797 C C . ASP A 1 97 ? -4.724 -1.711 8.354 1.00 94.81 97 ASP A C 1
ATOM 799 O O . ASP A 1 97 ? -5.755 -1.599 9.017 1.00 94.81 97 ASP A O 1
ATOM 803 N N . ILE A 1 98 ? -3.933 -2.783 8.454 1.00 94.81 98 ILE A N 1
ATOM 804 C CA . ILE A 1 98 ? -4.217 -3.916 9.343 1.00 94.81 98 ILE A CA 1
ATOM 805 C C . ILE A 1 98 ? -4.244 -3.442 10.794 1.00 94.81 98 ILE A C 1
ATOM 807 O O . ILE A 1 98 ? -5.172 -3.772 11.536 1.00 94.81 98 ILE A O 1
ATOM 811 N N . LEU A 1 99 ? -3.274 -2.617 11.196 1.00 94.19 99 LEU A N 1
ATOM 812 C CA . LEU A 1 99 ? -3.236 -2.048 12.544 1.00 94.19 99 LEU A CA 1
ATOM 813 C C . LEU A 1 99 ? -4.452 -1.153 12.815 1.00 94.19 99 LEU A C 1
ATOM 815 O O . LEU A 1 99 ? -5.054 -1.246 13.883 1.00 94.19 99 LEU A O 1
ATOM 819 N N . SER A 1 100 ? -4.851 -0.336 11.839 1.00 93.19 100 SER A N 1
ATOM 820 C CA . SER A 1 100 ? -6.020 0.544 11.935 1.00 93.19 100 SER A CA 1
ATOM 821 C C . SER A 1 100 ? -7.319 -0.251 12.064 1.00 93.19 100 SER A C 1
ATOM 823 O O . SER A 1 100 ? -8.113 0.006 12.967 1.00 93.19 100 SER A O 1
ATOM 825 N N . VAL A 1 101 ? -7.517 -1.268 11.220 1.00 92.38 101 VAL A N 1
ATOM 826 C CA . VAL A 1 101 ? -8.688 -2.158 11.273 1.00 92.38 101 VAL A CA 1
ATOM 827 C C . VAL A 1 101 ? -8.743 -2.914 12.599 1.00 92.38 101 VAL A C 1
ATOM 829 O O . VAL A 1 101 ? -9.813 -2.968 13.210 1.00 92.38 101 VAL A O 1
ATOM 832 N N . THR A 1 102 ? -7.598 -3.427 13.070 1.00 94.00 102 THR A N 1
ATOM 833 C CA . THR A 1 102 ? -7.473 -4.087 14.382 1.00 94.00 102 THR A CA 1
ATOM 834 C C . THR A 1 102 ? -7.869 -3.135 15.506 1.00 94.00 102 THR A C 1
ATOM 836 O O . THR A 1 102 ? -8.612 -3.508 16.403 1.00 94.00 102 THR A O 1
ATOM 839 N N . ALA A 1 103 ? -7.395 -1.889 15.463 1.00 93.19 103 ALA A N 1
ATOM 840 C CA . ALA A 1 103 ? -7.655 -0.909 16.510 1.00 93.19 103 ALA A CA 1
ATOM 841 C C . ALA A 1 103 ? -9.121 -0.448 16.571 1.00 93.19 103 ALA A C 1
ATOM 843 O O . ALA A 1 103 ? -9.563 0.024 17.619 1.00 93.19 103 ALA A O 1
ATOM 844 N N . LEU A 1 104 ? -9.867 -0.565 15.469 1.00 91.25 104 LEU A N 1
ATOM 845 C CA . LEU A 1 104 ? -11.256 -0.114 15.355 1.00 91.25 104 LEU A CA 1
ATOM 846 C C . LEU A 1 104 ? -12.296 -1.143 15.807 1.00 91.25 104 LEU A C 1
ATOM 848 O O . LEU A 1 104 ? -13.403 -0.749 16.169 1.00 91.25 104 LEU A O 1
ATOM 852 N N . HIS A 1 105 ? -11.977 -2.436 15.777 1.00 83.75 105 HIS A N 1
ATOM 853 C CA . HIS A 1 105 ? -12.958 -3.492 16.015 1.00 83.75 105 HIS A CA 1
ATOM 854 C C . HIS A 1 105 ? -12.490 -4.439 17.111 1.00 83.75 105 HIS A C 1
ATOM 856 O O . HIS A 1 105 ? -11.379 -4.957 17.071 1.00 83.75 105 HIS A O 1
ATOM 862 N N . THR A 1 106 ? -13.378 -4.741 18.053 1.00 65.56 106 THR A N 1
ATOM 863 C CA . THR A 1 106 ? -13.230 -5.905 18.925 1.00 65.56 106 THR A CA 1
ATOM 864 C C . THR A 1 106 ? -14.025 -7.076 18.373 1.00 65.56 106 THR A C 1
ATOM 866 O O . THR A 1 106 ? -15.138 -6.911 17.879 1.00 65.56 106 THR A O 1
ATOM 869 N N . HIS A 1 107 ? -13.449 -8.274 18.462 1.00 62.88 107 HIS A N 1
ATOM 870 C CA . HIS A 1 107 ? -14.087 -9.561 18.141 1.00 62.88 107 HIS A CA 1
ATOM 871 C C . HIS A 1 107 ? -14.405 -9.847 16.664 1.00 62.88 107 HIS A C 1
ATOM 873 O O . HIS A 1 107 ? -14.793 -10.971 16.348 1.00 62.88 107 HIS A O 1
ATOM 879 N N . HIS A 1 108 ? -14.192 -8.903 15.746 1.00 66.38 108 HIS A N 1
ATOM 880 C CA . HIS A 1 108 ? -14.229 -9.200 14.316 1.00 66.38 108 HIS A CA 1
ATOM 881 C C . HIS A 1 108 ? -12.868 -9.727 13.872 1.00 66.38 108 HIS A C 1
ATOM 883 O O . HIS A 1 108 ? -11.866 -9.014 13.931 1.00 66.38 108 HIS A O 1
ATOM 889 N N . ALA A 1 109 ? -12.837 -10.985 13.432 1.00 78.56 109 ALA A N 1
ATOM 890 C CA . ALA A 1 109 ? -11.664 -11.525 12.764 1.00 78.56 109 ALA A CA 1
ATOM 891 C C . ALA A 1 109 ? -11.351 -10.655 11.541 1.00 78.56 109 ALA A C 1
ATOM 893 O O . ALA A 1 109 ? -12.251 -10.322 10.765 1.00 78.56 109 ALA A O 1
ATOM 894 N N . ILE A 1 110 ? -10.081 -10.281 11.388 1.00 86.94 110 ILE A N 1
ATOM 895 C CA . ILE A 1 110 ? -9.628 -9.632 10.161 1.00 86.94 110 ILE A CA 1
ATOM 896 C C . ILE A 1 110 ? -9.890 -10.586 9.005 1.00 86.94 110 ILE A C 1
ATOM 898 O O . ILE A 1 110 ? -9.625 -11.785 9.110 1.00 86.94 110 ILE A O 1
ATOM 902 N N . ASP A 1 111 ? -10.425 -10.042 7.915 1.00 90.50 111 ASP A N 1
ATOM 903 C CA . ASP A 1 111 ? -10.639 -10.802 6.695 1.00 90.50 111 ASP A CA 1
ATOM 904 C C . ASP A 1 111 ? -9.335 -11.489 6.254 1.00 90.50 111 ASP A C 1
ATOM 906 O O . ASP A 1 111 ? -8.272 -10.866 6.175 1.00 90.50 111 ASP A O 1
ATOM 910 N N . LEU A 1 112 ? -9.410 -12.797 5.994 1.00 89.81 112 LEU A N 1
ATOM 911 C CA . LEU A 1 112 ? -8.224 -13.604 5.710 1.00 89.81 112 LEU A CA 1
ATOM 912 C C . LEU A 1 112 ? -7.534 -13.151 4.423 1.00 89.81 112 LEU A C 1
ATOM 914 O O . LEU A 1 112 ? -6.306 -13.106 4.378 1.00 89.81 112 LEU A O 1
ATOM 918 N N . HIS A 1 113 ? -8.308 -12.804 3.391 1.00 90.31 113 HIS A N 1
ATOM 919 C CA . HIS A 1 113 ? -7.753 -12.314 2.135 1.00 90.31 113 HIS A CA 1
ATOM 920 C C . HIS A 1 113 ? -7.023 -10.985 2.356 1.00 90.31 113 HIS A C 1
ATOM 922 O O . HIS A 1 113 ? -5.899 -10.823 1.888 1.00 90.31 113 HIS A O 1
ATOM 928 N N . PHE A 1 114 ? -7.604 -10.071 3.134 1.00 91.25 114 PHE A N 1
ATOM 929 C CA . PHE A 1 114 ? -6.971 -8.807 3.505 1.00 91.25 114 PHE A CA 1
ATOM 930 C C . PHE A 1 114 ? -5.649 -9.008 4.264 1.00 91.25 114 PHE A C 1
ATOM 932 O O . PHE A 1 114 ? -4.636 -8.414 3.891 1.00 91.25 114 PHE A O 1
ATOM 939 N N . ALA A 1 115 ? -5.623 -9.883 5.274 1.00 91.88 115 ALA A N 1
ATOM 940 C CA . ALA A 1 115 ? -4.412 -10.183 6.039 1.00 91.88 115 ALA A CA 1
ATOM 941 C C . ALA A 1 115 ? -3.329 -10.870 5.193 1.00 91.88 115 ALA A C 1
ATOM 943 O O . ALA A 1 115 ? -2.158 -10.488 5.254 1.00 91.88 115 ALA A O 1
ATOM 944 N N . PHE A 1 116 ? -3.722 -11.861 4.388 1.00 93.94 116 PHE A N 1
ATOM 945 C CA . PHE A 1 116 ? -2.822 -12.559 3.476 1.00 93.94 116 PHE A CA 1
ATOM 946 C C . PHE A 1 116 ? -2.210 -11.581 2.474 1.00 93.94 116 PHE A C 1
ATOM 948 O O . PHE A 1 116 ? -0.989 -11.506 2.377 1.00 93.94 116 PHE A O 1
ATOM 955 N N . HIS A 1 117 ? -3.044 -10.768 1.818 1.00 94.19 117 HIS A N 1
ATOM 956 C CA . HIS A 1 117 ? -2.612 -9.750 0.866 1.00 94.19 117 HIS A CA 1
ATOM 957 C C . HIS A 1 117 ? -1.539 -8.833 1.462 1.00 94.19 117 HIS A C 1
ATOM 959 O O . HIS A 1 117 ? -0.463 -8.695 0.885 1.00 94.19 117 HIS A O 1
ATOM 965 N N . HIS A 1 118 ? -1.788 -8.247 2.636 1.00 95.44 118 HIS A N 1
ATOM 966 C CA . HIS A 1 118 ? -0.844 -7.307 3.247 1.00 95.44 118 HIS A CA 1
ATOM 967 C C . HIS A 1 118 ? 0.463 -7.984 3.655 1.00 95.44 118 HIS A C 1
ATOM 969 O O . HIS A 1 118 ? 1.526 -7.390 3.507 1.00 95.44 118 HIS A O 1
ATOM 975 N N . LEU A 1 119 ? 0.421 -9.241 4.104 1.00 95.06 119 LEU A N 1
ATOM 976 C CA . LEU A 1 119 ? 1.638 -9.988 4.407 1.00 95.06 119 LEU A CA 1
ATOM 977 C C . LEU A 1 119 ? 2.444 -10.308 3.139 1.00 95.06 119 LEU A C 1
ATOM 979 O O . LEU A 1 119 ? 3.664 -10.161 3.145 1.00 95.06 119 LEU A O 1
ATOM 983 N N . THR A 1 120 ? 1.789 -10.738 2.058 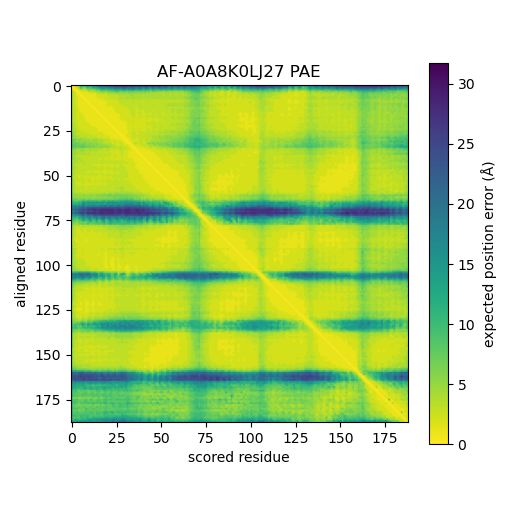1.00 95.56 120 THR A N 1
ATOM 984 C CA . THR A 1 120 ? 2.477 -11.272 0.875 1.00 95.56 120 THR A CA 1
ATOM 985 C C . THR A 1 120 ? 2.862 -10.225 -0.162 1.00 95.56 120 THR A C 1
ATOM 987 O O . THR A 1 120 ? 3.894 -10.382 -0.806 1.00 95.56 120 THR A O 1
ATOM 990 N N . THR A 1 121 ? 2.083 -9.159 -0.355 1.00 95.06 121 THR A N 1
ATOM 991 C CA . THR A 1 121 ? 2.327 -8.164 -1.418 1.00 95.06 121 THR A CA 1
ATOM 992 C C . THR A 1 121 ? 3.710 -7.493 -1.318 1.00 95.06 121 THR A C 1
ATOM 994 O O . THR A 1 121 ? 4.388 -7.364 -2.342 1.00 95.06 121 THR A O 1
ATOM 997 N N . PRO A 1 122 ? 4.211 -7.142 -0.120 1.00 95.94 122 PRO A N 1
ATOM 998 C CA . PRO A 1 122 ? 5.607 -6.759 0.092 1.00 95.94 122 PRO A CA 1
ATOM 999 C C . PRO A 1 122 ? 6.615 -7.772 -0.467 1.00 95.94 122 PRO A C 1
ATOM 1001 O O . PRO A 1 122 ? 7.524 -7.402 -1.201 1.00 95.94 122 PRO A O 1
ATOM 1004 N N . TRP A 1 123 ? 6.438 -9.064 -0.193 1.00 95.94 123 TRP A N 1
ATOM 1005 C CA . TRP A 1 123 ? 7.311 -10.118 -0.722 1.00 95.94 123 TRP A CA 1
ATOM 1006 C C . TRP A 1 123 ? 7.206 -10.271 -2.237 1.00 95.94 123 TRP A C 1
ATOM 1008 O O . TRP A 1 123 ? 8.223 -10.394 -2.914 1.00 95.94 123 TRP A O 1
ATOM 1018 N N . LEU A 1 124 ? 5.994 -10.207 -2.783 1.00 93.88 124 LEU A N 1
ATOM 1019 C CA . LEU A 1 124 ? 5.777 -10.299 -4.224 1.00 93.88 124 LEU A CA 1
ATOM 1020 C C . LEU A 1 124 ? 6.433 -9.128 -4.961 1.00 93.88 124 LEU A C 1
ATOM 1022 O O . LEU A 1 124 ? 7.121 -9.336 -5.954 1.00 93.88 124 LEU A O 1
ATOM 1026 N N . THR A 1 125 ? 6.301 -7.903 -4.448 1.00 94.31 125 THR A N 1
ATOM 1027 C CA . THR A 1 125 ? 6.962 -6.731 -5.044 1.00 94.31 125 THR A CA 1
ATOM 1028 C C . THR A 1 125 ? 8.481 -6.750 -4.852 1.00 94.31 125 THR A C 1
ATOM 1030 O O . THR A 1 125 ? 9.199 -6.344 -5.762 1.00 94.31 125 THR A O 1
ATOM 1033 N N . PHE A 1 126 ? 8.990 -7.296 -3.743 1.00 94.31 126 PHE A N 1
ATOM 1034 C CA . PHE A 1 126 ? 10.427 -7.530 -3.558 1.00 94.31 126 PHE A CA 1
ATOM 1035 C C . PHE A 1 126 ? 11.002 -8.462 -4.634 1.00 94.31 126 PHE A C 1
ATOM 1037 O O . PHE A 1 126 ? 12.065 -8.189 -5.179 1.00 94.31 126 PHE A O 1
ATOM 1044 N N . ILE A 1 127 ? 10.288 -9.543 -4.959 1.00 91.81 127 ILE A N 1
ATOM 1045 C CA . ILE A 1 127 ? 10.754 -10.558 -5.913 1.00 91.81 127 ILE A CA 1
ATOM 1046 C C . ILE A 1 127 ? 10.535 -10.123 -7.366 1.00 91.81 127 ILE A C 1
ATOM 1048 O O . ILE A 1 127 ? 11.361 -10.434 -8.214 1.00 91.81 127 ILE A O 1
ATOM 1052 N N . ARG A 1 128 ? 9.428 -9.437 -7.672 1.00 89.44 128 ARG A N 1
ATOM 1053 C CA . ARG A 1 128 ? 9.007 -9.161 -9.056 1.00 89.44 128 ARG A CA 1
ATOM 1054 C C . ARG A 1 128 ? 9.306 -7.744 -9.529 1.00 89.44 128 ARG A C 1
ATOM 1056 O O . ARG A 1 128 ? 9.567 -7.542 -10.709 1.00 89.44 128 ARG A O 1
ATOM 1063 N N . VAL A 1 129 ? 9.214 -6.759 -8.636 1.00 90.62 129 VAL A N 1
ATOM 1064 C CA . VAL A 1 129 ? 9.350 -5.349 -9.020 1.00 90.62 129 VAL A CA 1
ATOM 1065 C C . VAL A 1 129 ? 10.786 -4.893 -8.866 1.00 90.62 129 VAL A C 1
ATOM 1067 O O . VAL A 1 129 ? 11.298 -4.285 -9.790 1.00 90.62 129 VAL A O 1
ATOM 1070 N N . LEU A 1 130 ? 11.433 -5.168 -7.731 1.00 90.75 130 LEU A N 1
ATOM 1071 C CA . LEU A 1 130 ? 12.749 -4.602 -7.417 1.00 90.75 130 LEU A CA 1
ATOM 1072 C C . LEU A 1 130 ? 13.949 -5.089 -8.246 1.00 90.75 130 LEU A C 1
ATOM 1074 O O . LEU A 1 130 ? 14.871 -4.280 -8.379 1.00 90.75 130 LEU A O 1
ATOM 1078 N N . PRO A 1 131 ? 14.014 -6.338 -8.754 1.00 87.75 131 PRO A N 1
ATOM 1079 C CA . PRO A 1 131 ? 15.175 -6.773 -9.524 1.00 87.75 131 PRO A CA 1
ATOM 1080 C C . PRO A 1 131 ? 15.417 -5.907 -10.762 1.00 87.75 131 PRO A C 1
ATOM 1082 O O . PRO A 1 131 ? 14.488 -5.353 -11.344 1.00 87.75 131 PRO A O 1
ATOM 1085 N N . ASP A 1 132 ? 16.672 -5.810 -11.186 1.00 79.44 132 ASP A N 1
ATOM 1086 C CA . ASP A 1 132 ? 17.017 -5.181 -12.460 1.00 79.44 132 ASP A CA 1
ATOM 1087 C C . ASP A 1 132 ? 16.913 -6.198 -13.617 1.00 79.44 132 ASP A C 1
ATOM 1089 O O . ASP A 1 132 ? 16.979 -7.413 -13.410 1.00 79.44 132 ASP A O 1
ATOM 1093 N N . GLY A 1 133 ? 16.786 -5.699 -14.850 1.00 73.75 133 GLY A N 1
ATOM 1094 C CA . GLY A 1 133 ? 16.750 -6.516 -16.070 1.00 73.75 133 GLY A CA 1
ATOM 1095 C C . GLY A 1 133 ? 15.364 -7.065 -16.429 1.00 73.75 133 GLY A C 1
ATOM 1096 O O . GLY A 1 133 ? 14.343 -6.558 -15.973 1.00 73.75 133 GLY A O 1
ATOM 1097 N N . GLU A 1 134 ? 15.332 -8.113 -17.256 1.00 68.50 134 GLU A N 1
ATOM 1098 C CA . GLU A 1 134 ? 14.092 -8.689 -17.818 1.00 68.50 134 GLU A CA 1
ATOM 1099 C C . GLU A 1 134 ? 13.105 -9.165 -16.738 1.00 68.50 134 GLU A C 1
ATOM 1101 O O . GLU A 1 134 ? 11.890 -9.119 -16.919 1.00 68.50 134 GLU A O 1
ATOM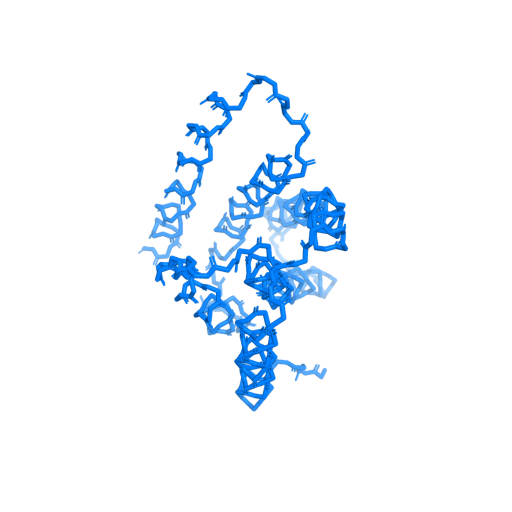 1106 N N . ALA A 1 135 ? 13.615 -9.540 -15.561 1.00 69.12 135 ALA A N 1
ATOM 1107 C CA . ALA A 1 135 ? 12.803 -9.978 -14.427 1.00 69.12 135 ALA A CA 1
ATOM 1108 C C . ALA A 1 135 ? 11.829 -8.902 -13.899 1.00 69.12 135 ALA A C 1
ATOM 1110 O O . ALA A 1 135 ? 10.884 -9.247 -13.184 1.00 69.12 135 ALA A O 1
ATOM 1111 N N . CYS A 1 136 ? 12.026 -7.619 -14.238 1.00 74.81 136 CYS A N 1
ATOM 1112 C CA . CYS A 1 136 ? 11.124 -6.530 -13.864 1.00 74.81 136 CYS A CA 1
ATOM 1113 C C . CYS A 1 136 ? 10.309 -5.946 -15.026 1.00 74.81 136 CYS A C 1
ATOM 1115 O O . CYS A 1 136 ? 9.574 -4.991 -14.799 1.00 74.81 136 CYS A O 1
ATOM 1117 N N . GLU A 1 137 ? 10.331 -6.500 -16.242 1.00 78.56 137 GLU A N 1
ATOM 1118 C CA . GLU A 1 137 ? 9.515 -5.957 -17.346 1.00 78.56 137 GLU A CA 1
ATOM 1119 C C . GLU A 1 137 ? 8.017 -5.918 -17.008 1.00 78.56 137 GLU A C 1
ATOM 1121 O O . GLU A 1 137 ? 7.552 -6.652 -16.145 1.00 78.56 137 GLU A O 1
ATOM 1126 N N . GLY A 1 138 ? 7.250 -4.995 -17.595 1.00 82.12 138 GLY A N 1
ATOM 1127 C CA . GLY A 1 138 ? 5.800 -4.885 -17.352 1.00 82.12 138 GLY A CA 1
ATOM 1128 C C . GLY A 1 138 ? 5.373 -4.315 -15.985 1.00 82.12 138 GLY A C 1
ATOM 1129 O O . GLY A 1 138 ? 4.223 -3.887 -15.845 1.00 82.12 138 GLY A O 1
ATOM 1130 N N . TRP A 1 139 ? 6.285 -4.190 -15.007 1.00 90.19 139 TRP A N 1
ATOM 1131 C CA . TRP A 1 139 ? 5.959 -3.786 -13.627 1.00 90.19 139 TRP A CA 1
ATOM 1132 C C . TRP A 1 139 ? 5.185 -2.463 -13.533 1.00 90.19 139 TRP A C 1
ATOM 1134 O O . TRP A 1 139 ? 4.308 -2.306 -12.681 1.00 90.19 139 TRP A O 1
ATOM 1144 N N . ARG A 1 140 ? 5.498 -1.509 -14.422 1.00 91.31 140 ARG A N 1
ATOM 1145 C CA . ARG A 1 140 ? 4.959 -0.142 -14.394 1.00 91.31 140 ARG A CA 1
ATOM 1146 C C . ARG A 1 140 ? 3.451 -0.109 -14.600 1.00 91.31 140 ARG A C 1
ATOM 1148 O O . ARG A 1 140 ? 2.767 0.645 -13.916 1.00 91.31 140 ARG A O 1
ATOM 1155 N N . TRP A 1 141 ? 2.918 -0.933 -15.500 1.00 90.69 141 TRP A N 1
ATOM 1156 C CA . TRP A 1 141 ? 1.486 -0.945 -15.806 1.00 90.69 141 TRP A CA 1
ATOM 1157 C C . TRP A 1 141 ? 0.669 -1.523 -14.656 1.00 90.69 141 TRP A C 1
ATOM 1159 O O . TRP A 1 141 ? -0.320 -0.917 -14.238 1.00 90.69 141 TRP A O 1
ATOM 1169 N N . PHE A 1 142 ? 1.128 -2.641 -14.088 1.00 91.62 142 PHE A N 1
ATOM 1170 C CA . PHE A 1 142 ? 0.538 -3.196 -12.875 1.00 91.62 142 PHE A CA 1
ATOM 1171 C C . PHE A 1 142 ? 0.608 -2.193 -11.716 1.00 91.62 142 PHE A C 1
ATOM 1173 O O . PHE A 1 142 ? -0.407 -1.907 -11.083 1.00 91.62 142 PHE A O 1
ATOM 1180 N N . ALA A 1 143 ? 1.780 -1.601 -11.471 1.00 94.62 143 ALA A N 1
ATOM 1181 C CA . ALA A 1 143 ? 1.975 -0.645 -10.387 1.00 94.62 143 ALA A CA 1
ATOM 1182 C C . ALA A 1 143 ? 1.127 0.628 -10.560 1.00 94.62 143 ALA A C 1
ATOM 1184 O O . ALA A 1 143 ? 0.545 1.115 -9.589 1.00 94.62 143 ALA A O 1
ATOM 1185 N N . ALA A 1 144 ? 0.986 1.146 -11.783 1.00 95.25 144 ALA A N 1
ATOM 1186 C CA . ALA A 1 144 ? 0.124 2.288 -12.086 1.00 95.25 144 ALA A CA 1
ATOM 1187 C C . ALA A 1 144 ? -1.359 1.967 -11.844 1.00 95.25 144 ALA A C 1
ATOM 1189 O O . ALA A 1 144 ? -2.065 2.759 -11.220 1.00 95.25 144 ALA A O 1
ATOM 1190 N N . ALA A 1 145 ? -1.832 0.795 -12.279 1.00 94.62 145 ALA A N 1
ATOM 1191 C CA . ALA A 1 145 ? -3.204 0.359 -12.025 1.00 94.62 145 ALA A CA 1
ATOM 1192 C C . ALA A 1 145 ? -3.466 0.126 -10.530 1.00 94.62 145 ALA A C 1
ATOM 1194 O O . ALA A 1 145 ? -4.498 0.553 -10.010 1.00 94.62 145 ALA A O 1
ATOM 1195 N N . ASN A 1 146 ? -2.514 -0.485 -9.823 1.00 95.81 146 ASN A N 1
ATOM 1196 C CA . ASN A 1 146 ? -2.602 -0.706 -8.386 1.00 95.81 146 ASN A CA 1
ATOM 1197 C C . ASN A 1 146 ? -2.645 0.613 -7.604 1.00 95.81 146 ASN A C 1
ATOM 1199 O O . ASN A 1 146 ? -3.531 0.814 -6.777 1.00 95.81 146 ASN A O 1
ATOM 1203 N N . THR A 1 147 ? -1.747 1.550 -7.903 1.00 97.38 147 THR A N 1
ATOM 1204 C CA . THR A 1 147 ? -1.717 2.864 -7.241 1.00 97.38 147 THR A CA 1
ATOM 1205 C C . THR A 1 147 ? -2.941 3.713 -7.578 1.00 97.38 147 THR A C 1
ATOM 1207 O O . THR A 1 147 ? -3.465 4.396 -6.699 1.00 97.38 147 THR A O 1
ATOM 1210 N N . ALA A 1 148 ? -3.479 3.616 -8.799 1.00 96.38 148 ALA A N 1
ATOM 1211 C CA . ALA A 1 148 ? -4.760 4.226 -9.153 1.00 96.38 148 ALA A CA 1
ATOM 1212 C C . ALA A 1 148 ? -5.922 3.626 -8.345 1.00 96.38 148 ALA A C 1
ATOM 1214 O O . ALA A 1 148 ? -6.745 4.362 -7.794 1.00 96.38 148 ALA A O 1
ATOM 1215 N N . HIS A 1 149 ? -5.978 2.296 -8.230 1.00 95.56 149 HIS A N 1
ATOM 1216 C CA . HIS A 1 149 ? -6.966 1.617 -7.396 1.00 95.56 149 HIS A CA 1
ATOM 1217 C C . HIS A 1 149 ? -6.850 2.053 -5.927 1.00 95.56 149 HIS A C 1
ATOM 1219 O O . HIS A 1 149 ? -7.860 2.412 -5.321 1.00 95.56 149 HIS A O 1
ATOM 1225 N N . HIS A 1 150 ? -5.633 2.116 -5.379 1.00 96.31 150 HIS A N 1
ATOM 1226 C CA . HIS A 1 150 ? -5.373 2.552 -4.004 1.00 96.31 150 HIS A CA 1
ATOM 1227 C C . HIS A 1 150 ? -5.774 4.017 -3.796 1.00 96.31 150 HIS A C 1
ATOM 1229 O O . HIS A 1 150 ? -6.444 4.333 -2.815 1.00 96.31 150 HIS A O 1
ATOM 1235 N N . ALA A 1 151 ? -5.491 4.911 -4.749 1.00 96.12 151 ALA A N 1
ATOM 1236 C CA . ALA A 1 151 ? -5.935 6.302 -4.679 1.00 96.12 151 ALA A CA 1
ATOM 1237 C C . ALA A 1 151 ? -7.460 6.406 -4.499 1.00 96.12 151 ALA A C 1
ATOM 1239 O O . ALA A 1 151 ? -7.936 7.145 -3.632 1.00 96.12 151 ALA A O 1
ATOM 1240 N N . LEU A 1 152 ? -8.227 5.621 -5.263 1.00 93.38 152 LEU A N 1
ATOM 1241 C CA . LEU A 1 152 ? -9.687 5.563 -5.155 1.00 93.38 152 LEU A CA 1
ATOM 1242 C C . LEU A 1 152 ? -10.149 4.898 -3.851 1.00 93.38 152 LEU A C 1
ATOM 1244 O O . LEU A 1 152 ? -11.062 5.402 -3.192 1.00 93.38 152 LEU A O 1
ATOM 1248 N N . MET A 1 153 ? -9.529 3.777 -3.481 1.00 93.25 153 MET A N 1
ATOM 1249 C CA . MET A 1 153 ? -9.865 2.991 -2.293 1.00 93.25 153 MET A CA 1
ATOM 1250 C C . MET A 1 153 ? -9.670 3.813 -1.017 1.00 93.25 153 MET A C 1
ATOM 1252 O O . MET A 1 153 ? -10.588 3.939 -0.205 1.00 93.25 153 MET A O 1
ATOM 1256 N N . TYR A 1 154 ? -8.521 4.466 -0.874 1.00 94.56 154 TYR A N 1
ATOM 1257 C CA . TYR A 1 154 ? -8.234 5.307 0.279 1.00 94.56 154 TYR A CA 1
ATOM 1258 C C . TYR A 1 154 ? -9.052 6.602 0.286 1.00 94.56 154 TYR A C 1
ATOM 1260 O O . TYR A 1 154 ? -9.448 7.064 1.355 1.00 94.56 154 TYR A O 1
ATOM 1268 N N . ALA A 1 155 ? -9.408 7.170 -0.873 1.00 92.69 155 ALA A N 1
ATOM 1269 C CA . ALA A 1 155 ? -10.353 8.293 -0.912 1.00 92.69 155 ALA A CA 1
ATOM 1270 C C . ALA A 1 155 ? -11.726 7.880 -0.354 1.00 92.69 155 ALA A C 1
ATOM 1272 O O . ALA A 1 155 ? -12.348 8.623 0.414 1.00 92.69 155 ALA A O 1
ATOM 1273 N N . TYR A 1 156 ? -12.185 6.678 -0.719 1.00 90.25 156 TYR A N 1
ATOM 1274 C CA . TYR A 1 156 ? -13.417 6.089 -0.206 1.00 90.25 156 TYR A CA 1
ATOM 1275 C C . TYR A 1 156 ? -13.340 5.869 1.311 1.00 90.25 156 TYR A C 1
ATOM 1277 O O . TYR A 1 156 ? -14.180 6.405 2.036 1.00 90.25 156 TYR A O 1
ATOM 1285 N N . PHE A 1 157 ? -12.305 5.185 1.812 1.00 89.69 157 PHE A N 1
ATOM 1286 C CA . PHE A 1 157 ? -12.134 4.938 3.251 1.00 89.69 157 PHE A CA 1
ATOM 1287 C C . PHE A 1 157 ? -11.834 6.207 4.068 1.00 89.69 157 PHE A C 1
ATOM 1289 O O . PHE A 1 157 ? -12.156 6.280 5.251 1.00 89.69 157 PHE A O 1
ATOM 1296 N N . GLY A 1 158 ? -11.285 7.252 3.445 1.00 89.69 158 GLY A N 1
ATOM 1297 C CA . GLY A 1 158 ? -11.119 8.586 4.031 1.00 89.69 158 GLY A CA 1
ATOM 1298 C C . GLY A 1 158 ? -12.408 9.422 4.064 1.00 89.69 158 GLY A C 1
ATOM 1299 O O . GLY A 1 158 ? -12.403 10.570 4.537 1.00 89.69 158 GLY A O 1
ATOM 1300 N N . GLY A 1 159 ? -13.516 8.884 3.545 1.00 86.56 159 GLY A N 1
ATOM 1301 C CA . GLY A 1 159 ? -14.828 9.525 3.537 1.00 86.56 159 GLY A CA 1
ATOM 1302 C C . GLY A 1 159 ? -14.939 10.710 2.575 1.00 86.56 159 GLY A C 1
ATOM 1303 O O . GLY A 1 159 ? -15.745 11.605 2.814 1.00 86.56 159 GLY A O 1
ATOM 1304 N N . VAL A 1 160 ? -14.129 10.759 1.512 1.00 80.25 160 VAL A N 1
ATOM 1305 C CA . VAL A 1 160 ? -14.170 11.845 0.508 1.00 80.25 160 VAL A CA 1
ATOM 1306 C C . VAL A 1 160 ? -15.429 11.754 -0.373 1.00 80.25 160 VAL A C 1
ATOM 1308 O O . VAL A 1 160 ? -15.859 12.750 -0.947 1.00 80.25 160 VAL A O 1
ATOM 1311 N N . ALA A 1 161 ? -16.074 10.585 -0.445 1.00 64.62 161 ALA A N 1
ATOM 1312 C CA . ALA A 1 161 ? -17.177 10.324 -1.374 1.00 64.62 161 ALA A CA 1
ATOM 1313 C C . ALA A 1 161 ? -18.610 10.447 -0.804 1.00 64.62 161 ALA A C 1
ATOM 1315 O O . ALA A 1 161 ? -19.564 10.341 -1.579 1.00 64.62 161 ALA A O 1
ATOM 1316 N N . GLY A 1 162 ? -18.794 10.685 0.503 1.00 65.00 162 GLY A N 1
ATOM 1317 C CA . GLY A 1 162 ? -20.120 10.884 1.124 1.00 65.00 162 GLY A CA 1
ATOM 1318 C C . GLY A 1 162 ? -21.188 9.842 0.726 1.00 65.00 162 GLY A C 1
ATOM 1319 O O . GLY A 1 162 ? -20.898 8.651 0.609 1.00 65.00 162 GLY A O 1
ATOM 1320 N N . GLU A 1 163 ? -22.421 10.295 0.464 1.00 46.78 163 GLU A N 1
ATOM 1321 C CA . GLU A 1 163 ? -23.586 9.481 0.042 1.00 46.78 163 GLU A CA 1
ATOM 1322 C C . GLU A 1 163 ? -23.445 8.815 -1.353 1.00 46.78 163 GLU A C 1
ATOM 1324 O O . GLU A 1 163 ? -24.285 8.009 -1.752 1.00 46.78 163 GLU A O 1
ATOM 1329 N N . ARG A 1 164 ? -22.366 9.074 -2.118 1.00 56.00 164 ARG A N 1
ATOM 1330 C CA . ARG A 1 164 ? -22.082 8.403 -3.417 1.00 56.00 164 ARG A CA 1
ATOM 1331 C C . ARG A 1 164 ? -21.365 7.051 -3.261 1.00 56.00 164 ARG A C 1
ATOM 1333 O O . ARG A 1 164 ? -20.862 6.478 -4.233 1.00 56.00 164 ARG A O 1
ATOM 1340 N N . THR A 1 165 ? -21.350 6.536 -2.039 1.00 61.53 165 THR A N 1
ATOM 1341 C CA . THR A 1 165 ? -20.647 5.349 -1.530 1.00 61.53 165 THR A CA 1
ATOM 1342 C C . THR A 1 165 ? -20.965 4.082 -2.336 1.00 61.53 165 THR A C 1
ATOM 1344 O O . THR A 1 165 ? -20.055 3.335 -2.685 1.00 61.53 165 THR A O 1
ATOM 1347 N N . ALA A 1 166 ? -22.217 3.882 -2.763 1.00 64.69 166 ALA A N 1
ATOM 1348 C CA . ALA A 1 166 ? -22.612 2.679 -3.509 1.00 64.69 166 ALA A CA 1
ATOM 1349 C C . ALA A 1 166 ? -22.043 2.601 -4.942 1.00 64.69 166 ALA A C 1
ATOM 1351 O O . ALA A 1 166 ? -21.712 1.519 -5.432 1.00 64.69 166 ALA A O 1
ATOM 1352 N N . LYS A 1 167 ? -21.918 3.737 -5.648 1.00 72.50 167 LYS A N 1
ATOM 1353 C CA . LYS A 1 167 ? -21.303 3.757 -6.990 1.00 72.50 167 LYS A CA 1
ATOM 1354 C C . LYS A 1 167 ? -19.793 3.578 -6.891 1.00 72.50 167 LYS A C 1
ATOM 1356 O O . LYS A 1 167 ? -19.239 2.804 -7.668 1.00 72.50 167 LYS A O 1
ATOM 1361 N N . LEU A 1 168 ? -19.160 4.235 -5.918 1.00 75.69 168 LEU A N 1
ATOM 1362 C CA . LEU A 1 168 ? -17.721 4.120 -5.715 1.00 75.69 168 LEU A CA 1
ATOM 1363 C C . LEU A 1 168 ? -17.329 2.698 -5.288 1.00 75.69 168 LEU A C 1
ATOM 1365 O O . LEU A 1 168 ? -16.407 2.150 -5.871 1.00 75.69 168 LEU A O 1
ATOM 1369 N N . GLY A 1 169 ? -18.096 2.037 -4.413 1.00 75.69 169 GLY A N 1
ATOM 1370 C CA . GLY A 1 169 ? -17.853 0.636 -4.042 1.00 75.69 169 GLY A CA 1
ATOM 1371 C C . GLY A 1 169 ? -17.840 -0.335 -5.234 1.00 75.69 169 GLY A C 1
ATOM 1372 O O . GLY A 1 169 ? -16.998 -1.228 -5.298 1.00 75.69 169 GLY A O 1
ATOM 1373 N N . ARG A 1 170 ? -18.705 -0.127 -6.240 1.00 81.00 170 ARG A N 1
ATOM 1374 C CA . ARG A 1 170 ? -18.652 -0.911 -7.491 1.00 81.00 170 ARG A CA 1
ATOM 1375 C C . ARG A 1 170 ? -17.394 -0.623 -8.303 1.00 81.00 170 ARG A C 1
ATOM 1377 O O . ARG A 1 170 ? -16.784 -1.560 -8.805 1.00 81.00 170 ARG A O 1
ATOM 1384 N N . VAL A 1 171 ? -17.007 0.646 -8.427 1.00 80.56 171 VAL A N 1
ATOM 1385 C CA . VAL A 1 171 ? -15.764 1.038 -9.113 1.00 80.56 171 VAL A CA 1
ATOM 1386 C C . VAL A 1 171 ? -14.550 0.419 -8.420 1.00 80.56 171 VAL A C 1
ATOM 1388 O O . VAL A 1 171 ? -13.665 -0.082 -9.105 1.00 80.56 171 VAL A O 1
ATOM 1391 N N . L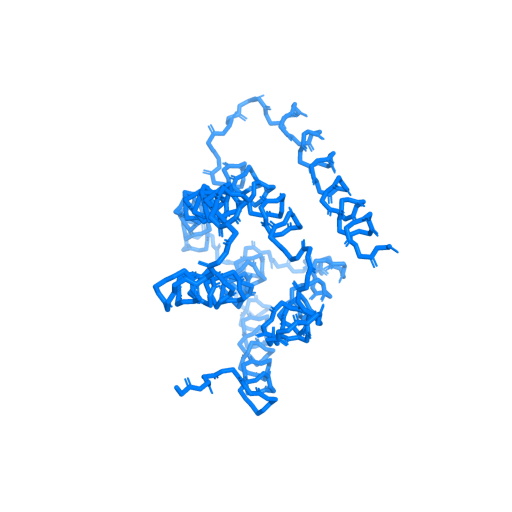EU A 1 172 ? -14.525 0.380 -7.085 1.00 85.75 172 LEU A N 1
ATOM 1392 C CA . LEU A 1 172 ? -13.449 -0.262 -6.328 1.00 85.75 172 LEU A CA 1
ATOM 1393 C C . LEU A 1 172 ? -13.340 -1.747 -6.652 1.00 85.75 172 LEU A C 1
ATOM 1395 O O . LEU A 1 172 ? -12.249 -2.211 -6.951 1.00 85.75 172 LEU A O 1
ATOM 1399 N N . ARG A 1 173 ? -14.458 -2.478 -6.691 1.00 86.19 173 ARG A N 1
ATOM 1400 C CA . ARG A 1 173 ? -14.425 -3.891 -7.087 1.00 86.19 173 ARG A CA 1
ATOM 1401 C C . ARG A 1 173 ? -13.843 -4.069 -8.492 1.00 86.19 173 ARG A C 1
ATOM 1403 O O . ARG A 1 173 ? -12.922 -4.850 -8.672 1.00 86.19 173 ARG A O 1
ATOM 1410 N N . TRP A 1 174 ? -14.333 -3.315 -9.475 1.00 86.00 174 TRP A N 1
ATOM 1411 C CA . TRP A 1 174 ? -13.855 -3.432 -10.858 1.00 86.00 174 TRP A CA 1
ATOM 1412 C C . TRP A 1 174 ? -12.387 -3.054 -11.026 1.00 86.00 174 TRP A C 1
ATOM 1414 O O . TRP A 1 174 ? -11.653 -3.745 -11.722 1.00 86.00 174 TRP A O 1
ATOM 1424 N N . THR A 1 175 ? -11.953 -1.970 -10.388 1.00 87.44 175 THR A N 1
ATOM 1425 C CA . THR A 1 175 ? -10.547 -1.544 -10.433 1.00 87.44 175 THR A CA 1
ATOM 1426 C C . THR A 1 175 ? -9.640 -2.513 -9.678 1.00 87.44 175 THR A C 1
ATOM 1428 O O . THR A 1 175 ? -8.515 -2.726 -10.114 1.00 87.44 175 THR A O 1
ATOM 1431 N N . GLY A 1 176 ? -10.147 -3.149 -8.616 1.00 83.44 176 GLY A N 1
ATOM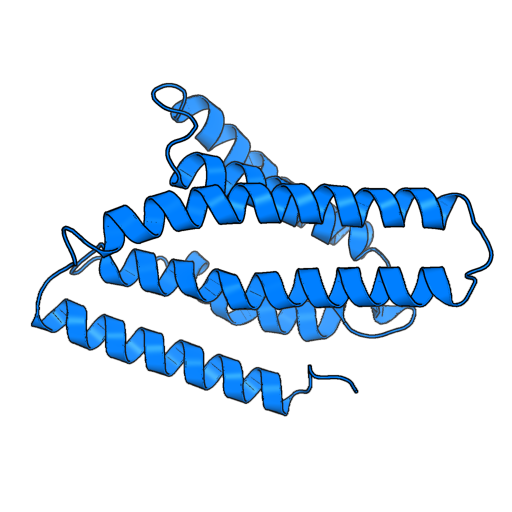 1432 C CA . GLY A 1 176 ? -9.451 -4.170 -7.836 1.00 83.44 176 GLY A CA 1
ATOM 1433 C C . GLY A 1 176 ? -9.197 -5.462 -8.613 1.00 83.44 176 GLY A C 1
ATOM 1434 O O . GLY A 1 176 ? -8.081 -5.965 -8.591 1.00 83.44 176 GLY A O 1
ATOM 1435 N N . GLU A 1 177 ? -10.190 -5.960 -9.351 1.00 87.81 177 GLU A N 1
ATOM 1436 C CA . GLU A 1 177 ? -10.013 -7.121 -10.241 1.00 87.81 177 GLU A CA 1
ATOM 1437 C C . GLU A 1 177 ? -9.202 -6.750 -11.494 1.00 87.81 177 GLU A C 1
ATOM 1439 O O . GLU A 1 177 ? -8.321 -7.486 -11.936 1.00 87.81 177 GLU A O 1
ATOM 1444 N N . GLY A 1 178 ? -9.472 -5.571 -12.064 1.00 81.94 178 GLY A N 1
ATOM 1445 C CA . GLY A 1 178 ? -8.858 -5.110 -13.308 1.00 81.94 178 GLY A CA 1
ATOM 1446 C C . GLY A 1 178 ? -7.339 -4.969 -13.225 1.00 81.94 178 GLY A C 1
ATOM 1447 O O . GLY A 1 178 ? -6.651 -5.336 -14.172 1.00 81.94 178 GLY A O 1
ATOM 1448 N N . GLN A 1 179 ? -6.799 -4.507 -12.092 1.00 84.88 179 GLN A N 1
ATOM 1449 C CA . GLN A 1 179 ? -5.344 -4.458 -11.889 1.00 84.88 179 GLN A CA 1
ATOM 1450 C C . GLN A 1 179 ? -4.695 -5.853 -11.910 1.00 84.88 179 GLN A C 1
ATOM 1452 O O . GLN A 1 179 ? -3.577 -5.984 -12.397 1.00 84.88 179 GLN A O 1
ATOM 1457 N N . LEU A 1 180 ? -5.382 -6.895 -11.423 1.00 84.88 180 LEU A N 1
ATOM 1458 C CA . LEU A 1 180 ? -4.852 -8.261 -11.400 1.00 84.88 180 LEU A CA 1
ATOM 1459 C C . LEU A 1 180 ? -4.8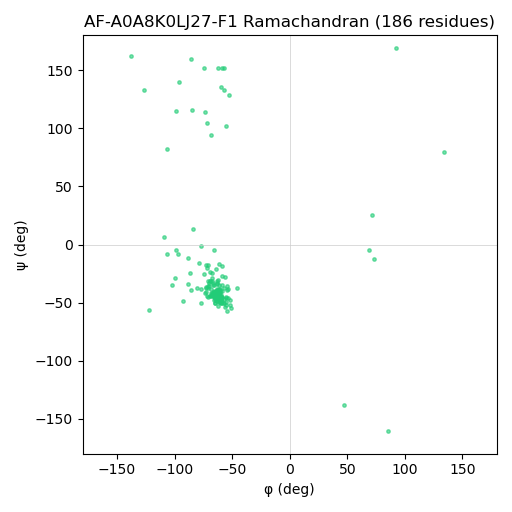23 -8.839 -12.811 1.00 84.88 180 LEU A C 1
ATOM 1461 O O . LEU A 1 180 ? -3.817 -9.406 -13.224 1.00 84.88 180 LEU A O 1
ATOM 1465 N N . VAL A 1 181 ? -5.908 -8.641 -13.566 1.00 85.06 181 VAL A N 1
ATOM 1466 C CA . VAL A 1 181 ? -5.982 -9.028 -14.982 1.00 85.06 181 VAL A CA 1
ATOM 1467 C C . VAL A 1 181 ? -4.906 -8.314 -15.789 1.00 85.06 181 VAL A C 1
ATOM 1469 O O . VAL A 1 181 ? -4.208 -8.959 -16.563 1.00 85.06 181 VAL A O 1
ATOM 1472 N N . LEU A 1 182 ? -4.728 -7.006 -15.581 1.00 84.62 182 LEU A N 1
ATOM 1473 C CA . LEU A 1 182 ? -3.666 -6.259 -16.247 1.00 84.62 182 LEU A CA 1
ATOM 1474 C C . LEU A 1 182 ? -2.289 -6.832 -15.902 1.00 84.62 182 LEU A C 1
ATOM 1476 O O . LEU A 1 182 ? -1.504 -7.044 -16.815 1.00 84.62 182 LEU A O 1
ATOM 1480 N N . GLY A 1 183 ? -2.030 -7.130 -14.624 1.00 79.56 183 GLY A N 1
ATOM 1481 C CA . GLY A 1 183 ? -0.799 -7.786 -14.173 1.00 79.56 183 GLY A CA 1
ATOM 1482 C C . GLY A 1 183 ? -0.539 -9.112 -14.889 1.00 79.56 183 GLY A C 1
ATOM 1483 O O . GLY A 1 183 ? 0.551 -9.327 -15.396 1.00 79.56 183 GLY A O 1
ATOM 1484 N N . MET A 1 184 ? -1.558 -9.965 -15.014 1.00 81.88 184 MET A N 1
ATOM 1485 C CA . MET A 1 184 ? -1.441 -11.232 -15.745 1.00 81.88 184 MET A CA 1
ATOM 1486 C C . MET A 1 184 ? -1.147 -11.034 -17.236 1.00 81.88 184 MET A C 1
ATOM 1488 O O . MET A 1 184 ? -0.391 -11.808 -17.803 1.00 81.88 184 MET A O 1
ATOM 1492 N N . VAL A 1 185 ? -1.743 -10.022 -17.875 1.00 84.56 185 VAL A N 1
ATOM 1493 C CA . VAL A 1 185 ? -1.550 -9.752 -19.311 1.00 84.56 185 VAL A CA 1
ATOM 1494 C C . VAL A 1 185 ? -0.166 -9.182 -19.605 1.00 84.56 185 VAL A C 1
ATOM 1496 O O . VAL A 1 185 ? 0.393 -9.499 -20.646 1.00 84.56 185 VAL A O 1
ATOM 1499 N N . VAL A 1 186 ? 0.380 -8.335 -18.728 1.00 82.50 186 VAL A N 1
ATOM 1500 C CA . VAL A 1 186 ? 1.724 -7.762 -18.933 1.00 82.50 186 VAL A CA 1
ATOM 1501 C C . VAL A 1 186 ? 2.853 -8.725 -18.565 1.00 82.50 186 VAL A C 1
ATOM 1503 O O . VAL A 1 186 ? 3.987 -8.482 -18.963 1.00 82.50 186 VAL A O 1
ATOM 1506 N N . ASP A 1 187 ? 2.540 -9.789 -17.822 1.00 71.00 187 ASP A N 1
ATOM 1507 C CA . ASP A 1 187 ? 3.479 -10.844 -17.421 1.00 71.00 187 ASP A CA 1
ATOM 1508 C C . ASP A 1 187 ? 3.432 -12.083 -18.342 1.00 71.00 187 ASP A C 1
ATOM 1510 O O . ASP A 1 187 ? 4.248 -12.990 -18.166 1.00 71.00 187 ASP A O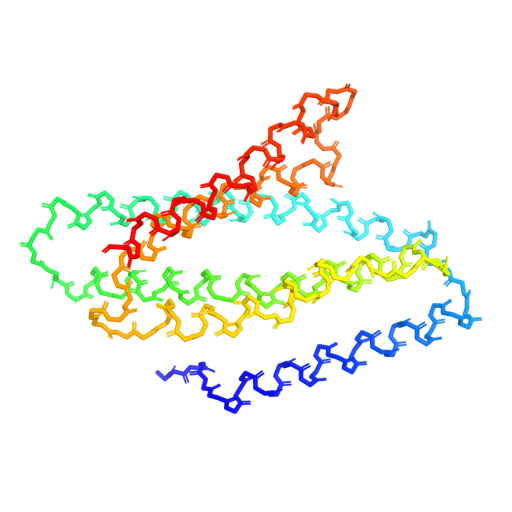 1
ATOM 1514 N N . ALA A 1 188 ? 2.473 -12.151 -19.276 1.00 63.78 188 ALA A N 1
ATOM 1515 C CA . ALA A 1 188 ? 2.270 -13.265 -20.212 1.00 63.78 188 ALA A CA 1
ATOM 1516 C C . ALA A 1 188 ? 3.047 -13.082 -21.522 1.00 63.78 188 ALA A C 1
ATOM 1518 O O . ALA A 1 188 ? 3.568 -14.108 -22.019 1.00 63.78 188 ALA A O 1
#